Protein AF-A0A929I1J4-F1 (afdb_monomer)

Sequence (186 aa):
TALLYACNDEVAAVVLKCLAQSVLTFTRRALPRVSADFSARQLWRRGLELSYRAELRAERPEKRARLFDAAPQYYEDVTRIAMDAVSYPVKIINGSDTTHYHAHISSGVRFVSRLTWSLRSLQGKLLSVLRLLKATTTFEGGLDYILWKINRHSGVAVDVEPRLRRHPLLAAGVLTWRLYRRGGFR

Mean predicted aligned error: 9.39 Å

Solvent-accessible surface area (backbone atoms only — not comparable to full-atom values): 10712 Å² total; per-residue (Å²): 139,81,87,91,77,62,97,43,70,68,58,41,52,52,52,52,50,51,52,53,50,49,51,46,52,48,48,65,65,26,54,56,75,48,62,49,67,39,38,52,68,54,48,53,51,52,35,48,51,54,56,53,61,18,42,83,65,94,72,64,77,68,63,59,59,50,61,51,71,74,43,54,67,62,50,43,55,52,43,58,61,40,52,79,72,40,97,54,61,61,48,81,43,83,50,100,88,53,61,36,35,42,44,69,71,58,69,66,59,31,48,53,44,52,52,54,52,50,50,44,23,51,50,35,37,50,52,47,52,51,49,52,53,51,42,43,74,73,36,90,62,36,59,57,52,51,48,52,54,44,24,74,74,51,71,54,83,74,89,76,56,76,76,41,69,79,37,60,70,61,36,52,54,53,47,52,51,53,33,55,76,70,57,53,73,120

Nearest PDB structures (foldseek):
  1sfx-assembly1_A  TM=3.148E-01  e=2.797E+00  Archaeoglobus fulgidus DSM 4304
  7jvs-assembly1_D  TM=2.905E-01  e=3.342E+00  Staphylococcus aureus
  8qa2-assembly1_D  TM=2.865E-01  e=6.046E+00  Homo sapiens
  7zxp-assembly1_A  TM=2.38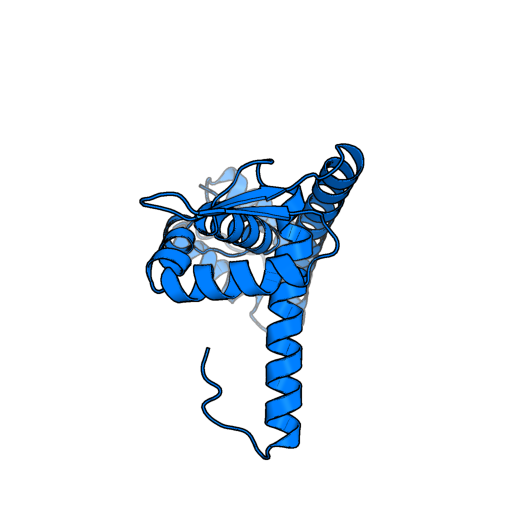3E-01  e=5.061E+00  Homo sapiens

Secondary structure (DSSP, 8-state):
------SSHHHHHHHHHHHHHHHHHHHHHHGGGS-SEEEHHHHHHHHHHHHHHHS-----THHHHHHHHT-HHHHHHHHHHHHHHSSS-EEEEE-SSSEEEEE---HHHHHHHHHHHHHHHHHHHHHHHHHHHHHHHHSTTHHHHHHHHHHHHH-------TTGGG-HHHHHHHHHHHHHHTT---

Foldseek 3Di:
DDDPDDPDPVRVVVVVVVVLVVLLVLQQLQVLVDDQKDALLRSQLRSQVLVVLLAPDPDDSVVSSVVCVVPVPVSRVSNVVSQVVHPWDKDWDDDPPGIMIGTDDDPVVSVVSVVVSVVSSVVNHVVNVVVLLVQLVVDDCSVVVVQVVLCVQQVDRDDDDPVVSVPSPVVVVVVVVVCVVVVSPD

pLDDT: mean 82.13, std 11.51, range [47.34, 95.31]

Radius of gyration: 21.93 Å; Cα contacts (8 Å, |Δi|>4): 155; chains: 1; bounding box: 50×40×54 Å

Structure (mmCIF, N/CA/C/O backbone):
data_AF-A0A929I1J4-F1
#
_entry.id   AF-A0A929I1J4-F1
#
loop_
_atom_site.group_PDB
_atom_site.id
_atom_site.type_symbol
_atom_site.label_atom_id
_atom_site.label_alt_id
_atom_site.label_comp_id
_atom_site.label_asym_id
_atom_site.label_entity_id
_atom_site.label_seq_id
_atom_site.pdbx_PDB_ins_code
_atom_site.Cartn_x
_atom_site.Cartn_y
_atom_site.Cartn_z
_atom_site.occupancy
_atom_site.B_iso_or_equiv
_atom_site.auth_seq_id
_atom_site.auth_comp_id
_atom_site.auth_asym_id
_atom_site.auth_atom_id
_atom_site.pdbx_PDB_model_num
ATOM 1 N N . THR A 1 1 ? 0.970 -15.383 -3.813 1.00 59.62 1 THR A N 1
ATOM 2 C CA . THR A 1 1 ? -0.414 -15.591 -3.332 1.00 59.62 1 THR A CA 1
ATOM 3 C C . THR A 1 1 ? -1.001 -16.775 -4.061 1.00 59.62 1 THR A C 1
ATOM 5 O O . THR A 1 1 ? -0.934 -16.768 -5.280 1.00 59.62 1 THR A O 1
ATOM 8 N N . ALA A 1 2 ? -1.525 -17.778 -3.357 1.00 72.38 2 ALA A N 1
ATOM 9 C CA . ALA A 1 2 ? -2.225 -18.905 -3.976 1.00 72.38 2 ALA A CA 1
ATOM 10 C C . ALA A 1 2 ? -3.708 -18.837 -3.592 1.00 72.38 2 ALA A C 1
ATOM 12 O O . ALA A 1 2 ? -4.028 -18.621 -2.421 1.00 72.38 2 ALA A O 1
ATOM 13 N N . LEU A 1 3 ? -4.602 -18.961 -4.574 1.00 84.38 3 LEU A N 1
ATOM 14 C CA . LEU A 1 3 ? -6.036 -19.072 -4.327 1.00 84.38 3 LEU A CA 1
ATOM 15 C C . LEU A 1 3 ? -6.315 -20.513 -3.890 1.00 84.38 3 LEU A C 1
ATOM 17 O O . LEU A 1 3 ? -6.198 -21.427 -4.697 1.00 84.38 3 LEU A O 1
ATOM 21 N N . LEU A 1 4 ? -6.614 -20.714 -2.605 1.00 87.75 4 LEU A N 1
ATOM 22 C CA . LEU A 1 4 ? -6.806 -22.056 -2.040 1.00 87.75 4 LEU A CA 1
ATOM 23 C C . LEU A 1 4 ? -8.145 -22.682 -2.444 1.00 87.75 4 LEU A C 1
ATOM 25 O O . LEU A 1 4 ? -8.246 -23.898 -2.546 1.00 87.75 4 LEU A O 1
ATOM 29 N N . TYR A 1 5 ? -9.171 -21.855 -2.650 1.00 91.56 5 TYR A N 1
ATOM 30 C CA . TYR A 1 5 ? -10.509 -22.300 -3.017 1.00 91.56 5 TYR A CA 1
ATOM 31 C C . TYR A 1 5 ? -11.233 -21.221 -3.824 1.00 91.56 5 TYR A C 1
ATOM 33 O O . TYR A 1 5 ? -11.145 -20.032 -3.506 1.00 91.56 5 TYR A O 1
ATOM 41 N N . ALA A 1 6 ? -11.980 -21.653 -4.836 1.00 91.56 6 ALA A N 1
ATOM 42 C CA . ALA A 1 6 ? -12.942 -20.847 -5.570 1.00 91.56 6 ALA A CA 1
ATOM 43 C C . ALA A 1 6 ? -14.181 -21.698 -5.851 1.00 91.56 6 ALA A C 1
ATOM 45 O O . ALA A 1 6 ? -14.071 -22.903 -6.058 1.00 91.56 6 ALA A O 1
ATOM 46 N N . CYS A 1 7 ? -15.355 -21.069 -5.863 1.00 91.62 7 CYS A N 1
ATOM 47 C CA . CYS A 1 7 ? -16.605 -21.766 -6.166 1.00 91.62 7 CYS A CA 1
ATOM 48 C C . CYS A 1 7 ? -16.626 -22.297 -7.613 1.00 91.62 7 CYS A C 1
ATOM 50 O O . CYS A 1 7 ? -17.180 -23.365 -7.856 1.00 91.62 7 CYS A O 1
ATOM 52 N N . ASN A 1 8 ? -16.009 -21.567 -8.549 1.00 95.25 8 ASN A N 1
ATOM 53 C CA . ASN A 1 8 ? -15.803 -21.958 -9.943 1.00 95.25 8 ASN A CA 1
ATOM 54 C C . ASN A 1 8 ? -14.633 -21.167 -10.572 1.00 95.25 8 ASN A C 1
ATOM 56 O O . ASN A 1 8 ? -14.100 -20.228 -9.964 1.00 95.25 8 ASN A O 1
ATOM 60 N N . ASP A 1 9 ? -14.262 -21.534 -11.800 1.00 93.75 9 ASP A N 1
ATOM 61 C CA . ASP A 1 9 ? -13.144 -20.926 -12.534 1.00 93.75 9 ASP A CA 1
ATOM 62 C C . ASP A 1 9 ? -13.396 -19.461 -12.914 1.00 93.75 9 ASP A C 1
ATOM 64 O O . ASP A 1 9 ? -12.468 -18.650 -12.922 1.00 93.75 9 ASP A O 1
ATOM 68 N N . GLU A 1 10 ? -14.651 -19.081 -13.164 1.00 95.31 10 GLU A N 1
ATOM 69 C CA . GLU A 1 10 ? -15.016 -17.692 -13.462 1.00 95.31 10 GLU A CA 1
ATOM 70 C C . GLU A 1 10 ? -14.718 -16.772 -12.271 1.00 95.31 10 GLU A C 1
ATOM 72 O O . GLU A 1 10 ? -14.063 -15.735 -12.413 1.00 95.31 10 GLU A O 1
ATOM 77 N N . VAL A 1 11 ? -15.132 -17.176 -11.066 1.00 94.06 11 VAL A N 1
ATOM 78 C CA . VAL A 1 11 ? -14.839 -16.454 -9.822 1.00 94.06 11 VAL A CA 1
ATOM 79 C C . VAL A 1 11 ? -13.335 -16.431 -9.565 1.00 94.06 11 VAL A C 1
ATOM 81 O O . VAL A 1 11 ? -12.802 -15.385 -9.184 1.00 94.06 11 VAL A O 1
ATOM 84 N N . ALA A 1 12 ? -12.630 -17.541 -9.809 1.00 94.06 12 ALA A N 1
ATOM 85 C CA . ALA A 1 12 ? -11.176 -17.587 -9.678 1.00 94.06 12 ALA A CA 1
ATOM 86 C C . ALA A 1 12 ? -10.494 -16.550 -10.586 1.00 94.06 12 ALA A C 1
ATOM 88 O O . ALA A 1 12 ? -9.663 -15.765 -10.115 1.00 94.06 12 ALA A O 1
ATOM 89 N N . ALA A 1 13 ? -10.894 -16.476 -11.857 1.00 94.25 13 ALA A N 1
ATOM 90 C CA . ALA A 1 13 ? -10.366 -15.512 -12.817 1.00 94.25 13 ALA A CA 1
ATOM 91 C C . ALA A 1 13 ? -10.647 -14.060 -12.398 1.00 94.25 13 ALA A C 1
ATOM 93 O O . ALA A 1 13 ? -9.754 -13.209 -12.466 1.00 94.25 13 ALA A O 1
ATOM 94 N N . VAL A 1 14 ? -11.856 -13.769 -11.901 1.00 94.94 14 VAL A N 1
ATOM 95 C CA . VAL A 1 14 ? -12.214 -12.435 -11.388 1.00 94.94 14 VAL A CA 1
ATOM 96 C C . VAL A 1 14 ? -11.344 -12.053 -10.191 1.00 94.94 14 VAL A C 1
ATOM 98 O O . VAL A 1 14 ? -10.801 -10.946 -10.155 1.00 94.94 14 VAL A O 1
ATOM 101 N N . VAL A 1 15 ? -11.156 -12.959 -9.228 1.00 94.31 15 VAL A N 1
ATOM 102 C CA . VAL A 1 15 ? -10.311 -12.705 -8.051 1.00 94.31 15 VAL A CA 1
ATOM 103 C C . VAL A 1 15 ? -8.862 -12.462 -8.466 1.00 94.31 15 VAL A C 1
ATOM 105 O O . VAL A 1 15 ? -8.264 -11.479 -8.025 1.00 94.31 15 VAL A O 1
ATOM 108 N N . LEU A 1 16 ? -8.304 -13.290 -9.353 1.00 92.38 16 LEU A N 1
ATOM 109 C CA . LEU A 1 16 ? -6.940 -13.115 -9.863 1.00 92.38 16 LEU A CA 1
ATOM 110 C C . LEU A 1 16 ? -6.771 -11.776 -10.592 1.00 92.38 16 LEU A C 1
ATOM 112 O O . LEU A 1 16 ? -5.788 -11.069 -10.356 1.00 92.38 16 LEU A O 1
ATOM 116 N N . LYS A 1 17 ? -7.757 -11.368 -11.399 1.00 93.25 17 LYS A N 1
ATOM 117 C CA . LYS A 1 17 ? -7.769 -10.056 -12.061 1.00 93.25 17 LYS A CA 1
ATOM 118 C C . LYS A 1 17 ? -7.794 -8.908 -11.051 1.00 93.25 17 LYS A C 1
ATOM 120 O O . LYS A 1 17 ? -7.039 -7.948 -11.197 1.00 93.25 17 LYS A O 1
ATOM 125 N N . CYS A 1 18 ? -8.613 -9.008 -10.005 1.00 94.25 18 CYS A N 1
ATOM 126 C CA . CYS A 1 18 ? -8.659 -8.020 -8.925 1.00 94.25 18 CYS A CA 1
ATOM 127 C C . CYS A 1 18 ? -7.328 -7.939 -8.163 1.00 94.25 18 CYS A C 1
ATOM 129 O O . CYS A 1 18 ? -6.854 -6.839 -7.869 1.00 94.25 18 CYS A O 1
ATOM 131 N N . LEU A 1 19 ? -6.688 -9.079 -7.886 1.00 91.88 19 LEU A N 1
ATOM 132 C CA . LEU A 1 19 ? -5.371 -9.127 -7.250 1.00 91.88 19 LEU A CA 1
ATOM 133 C C . LEU A 1 19 ? -4.305 -8.467 -8.132 1.00 91.88 19 LEU A C 1
ATOM 135 O O . LEU A 1 19 ? -3.580 -7.596 -7.646 1.00 91.88 19 LEU A O 1
ATOM 139 N N . ALA A 1 20 ? -4.260 -8.787 -9.426 1.00 91.50 20 ALA A N 1
ATOM 140 C CA . ALA A 1 20 ? -3.357 -8.138 -10.376 1.00 91.50 20 ALA A CA 1
ATOM 141 C C . ALA A 1 20 ? -3.596 -6.618 -10.436 1.00 91.50 20 ALA A C 1
ATOM 143 O O . ALA A 1 20 ? -2.665 -5.824 -10.293 1.00 91.50 20 ALA A O 1
ATOM 144 N N . GLN A 1 21 ? -4.858 -6.191 -10.535 1.00 93.69 21 GLN A N 1
ATOM 145 C CA . GLN A 1 21 ? -5.223 -4.774 -10.544 1.00 93.69 21 GLN A CA 1
ATOM 146 C C . GLN A 1 21 ? -4.815 -4.055 -9.250 1.00 93.69 21 GLN A C 1
ATOM 148 O O . GLN A 1 21 ? -4.419 -2.884 -9.286 1.00 93.69 21 GLN A O 1
ATOM 153 N N . SER A 1 22 ? -4.891 -4.736 -8.104 1.00 93.19 22 SER A N 1
ATOM 154 C CA . SER A 1 22 ? -4.462 -4.185 -6.817 1.00 93.19 22 SER A CA 1
ATOM 155 C C . SER A 1 22 ? -2.957 -3.906 -6.799 1.00 93.19 22 SER A C 1
ATOM 157 O O . SER A 1 22 ? -2.546 -2.817 -6.390 1.00 93.19 22 SER A O 1
ATOM 159 N N . VAL A 1 23 ? -2.149 -4.824 -7.342 1.00 92.62 23 VAL A N 1
ATOM 160 C CA . VAL A 1 23 ? -0.698 -4.666 -7.492 1.00 92.62 23 VAL A CA 1
ATOM 161 C C . VAL A 1 23 ? -0.385 -3.492 -8.415 1.00 92.62 23 VAL A C 1
ATOM 163 O O . VAL A 1 23 ? 0.376 -2.605 -8.036 1.00 92.62 23 VAL A O 1
ATOM 166 N N . LEU A 1 24 ? -1.011 -3.420 -9.592 1.00 93.44 24 LEU A N 1
ATOM 167 C CA . LEU A 1 24 ? -0.780 -2.319 -10.535 1.00 93.44 24 LEU A CA 1
ATOM 168 C C . LEU A 1 24 ? -1.172 -0.965 -9.938 1.00 93.44 24 LEU A C 1
ATOM 170 O O . LEU A 1 24 ? -0.452 0.028 -10.077 1.00 93.44 24 LEU A O 1
ATOM 174 N N . THR A 1 25 ? -2.295 -0.921 -9.218 1.00 93.19 25 THR A N 1
ATOM 175 C CA . THR A 1 25 ? -2.750 0.285 -8.518 1.00 93.19 25 THR A CA 1
ATOM 176 C C . THR A 1 25 ? -1.760 0.697 -7.434 1.00 93.19 25 THR A C 1
ATOM 178 O O . THR A 1 25 ? -1.438 1.884 -7.319 1.00 93.19 25 THR A O 1
ATOM 181 N N . PHE A 1 26 ? -1.256 -0.261 -6.656 1.00 93.44 26 PHE A N 1
ATOM 182 C CA . PHE A 1 26 ? -0.233 -0.029 -5.645 1.00 93.44 26 PHE A CA 1
ATOM 183 C C . PHE A 1 26 ? 1.041 0.537 -6.277 1.00 93.44 26 PHE A C 1
ATOM 185 O O . PHE A 1 26 ? 1.451 1.645 -5.919 1.00 93.44 26 PHE A O 1
ATOM 192 N N . THR A 1 27 ? 1.603 -0.150 -7.275 1.00 93.50 27 THR A N 1
ATOM 193 C CA . THR A 1 27 ? 2.828 0.256 -7.975 1.00 93.50 27 THR A CA 1
ATOM 194 C C . THR A 1 27 ? 2.676 1.648 -8.574 1.00 93.50 27 THR A C 1
ATOM 196 O O . THR A 1 27 ? 3.466 2.538 -8.262 1.00 93.50 27 THR A O 1
ATOM 199 N N . ARG A 1 28 ? 1.594 1.917 -9.318 1.00 92.69 28 ARG A N 1
ATOM 200 C CA . ARG A 1 28 ? 1.327 3.235 -9.927 1.00 92.69 28 ARG A CA 1
ATOM 201 C C . ARG A 1 28 ? 1.287 4.375 -8.906 1.00 92.69 28 ARG A C 1
ATOM 203 O O . ARG A 1 28 ? 1.665 5.505 -9.221 1.00 92.69 28 ARG A O 1
ATOM 210 N N . ARG A 1 29 ? 0.783 4.119 -7.696 1.00 93.19 29 ARG A N 1
ATOM 211 C CA . ARG A 1 29 ? 0.648 5.136 -6.637 1.00 93.19 29 ARG A CA 1
ATOM 212 C C . ARG A 1 29 ? 1.909 5.267 -5.784 1.00 93.19 29 ARG A C 1
ATOM 214 O O . ARG A 1 29 ? 2.149 6.355 -5.255 1.00 93.19 29 ARG A O 1
ATOM 221 N N . ALA A 1 30 ? 2.690 4.199 -5.648 1.00 93.94 30 ALA A N 1
ATOM 222 C CA . ALA A 1 30 ? 3.931 4.165 -4.881 1.00 93.94 30 ALA A CA 1
ATOM 223 C C . ALA A 1 30 ? 5.138 4.678 -5.683 1.00 93.94 30 ALA A C 1
ATOM 225 O O . ALA A 1 30 ? 5.986 5.364 -5.115 1.00 93.94 30 ALA A O 1
ATOM 226 N N . LEU A 1 31 ? 5.188 4.429 -6.995 1.00 93.81 31 LEU A N 1
ATOM 227 C CA . LEU A 1 31 ? 6.336 4.752 -7.851 1.00 93.81 31 LEU A CA 1
ATOM 228 C C . LEU A 1 31 ? 6.759 6.236 -7.802 1.00 93.81 31 LEU A C 1
ATOM 230 O O . LEU A 1 31 ? 7.939 6.517 -7.606 1.00 93.81 31 LEU A O 1
ATOM 234 N N . PRO A 1 32 ? 5.848 7.233 -7.830 1.00 94.81 32 PRO A N 1
ATOM 235 C CA . PRO A 1 32 ? 6.253 8.639 -7.709 1.00 94.81 32 PRO A CA 1
ATOM 236 C C . PRO A 1 32 ? 6.796 9.026 -6.317 1.00 94.81 32 PRO A C 1
ATOM 238 O O . PRO A 1 32 ? 7.227 10.166 -6.109 1.00 94.81 32 PRO A O 1
ATOM 241 N N . ARG A 1 33 ? 6.724 8.120 -5.332 1.00 94.69 33 ARG A N 1
ATOM 242 C CA . ARG A 1 33 ? 7.148 8.335 -3.939 1.00 94.69 33 ARG A CA 1
ATOM 243 C C . ARG A 1 33 ? 8.499 7.708 -3.596 1.00 94.69 33 ARG A C 1
ATOM 245 O O . ARG A 1 33 ? 8.963 7.956 -2.480 1.00 94.69 33 ARG A O 1
ATOM 252 N N . VAL A 1 34 ? 9.107 6.956 -4.513 1.00 94.50 34 VAL A N 1
ATOM 253 C CA . VAL A 1 34 ? 10.509 6.509 -4.431 1.00 94.50 34 VAL A CA 1
ATOM 254 C C . VAL A 1 34 ? 11.433 7.424 -5.236 1.00 94.50 34 VAL A C 1
ATOM 256 O O . VAL A 1 34 ? 10.955 8.293 -5.966 1.00 94.50 34 VAL A O 1
ATOM 259 N N . SER A 1 35 ? 12.747 7.279 -5.069 1.00 92.00 35 SER A N 1
ATOM 260 C CA . SER A 1 35 ? 13.771 7.938 -5.894 1.00 92.00 35 SER A CA 1
ATOM 261 C C . SER A 1 35 ? 13.637 7.570 -7.379 1.00 92.00 35 SER A C 1
ATOM 263 O O . SER A 1 35 ? 12.860 6.687 -7.736 1.00 92.00 35 SER A O 1
ATOM 265 N N . ALA A 1 36 ? 14.326 8.303 -8.263 1.00 92.31 36 ALA A N 1
ATOM 266 C CA . ALA A 1 36 ? 14.369 7.961 -9.688 1.00 92.31 36 ALA A CA 1
ATOM 267 C C . ALA A 1 36 ? 15.004 6.579 -9.886 1.00 92.31 36 ALA A C 1
ATOM 269 O O . ALA A 1 36 ? 14.408 5.740 -10.549 1.00 92.31 36 ALA A O 1
ATOM 270 N N . ASP A 1 37 ? 16.125 6.337 -9.210 1.00 92.94 37 ASP A N 1
ATOM 271 C CA . ASP A 1 37 ? 16.771 5.033 -9.095 1.00 92.94 37 ASP A CA 1
ATOM 272 C C . ASP A 1 37 ? 16.288 4.314 -7.839 1.00 92.94 37 ASP A C 1
ATOM 274 O O . ASP A 1 37 ? 16.381 4.854 -6.731 1.00 92.94 37 ASP A O 1
ATOM 278 N N . PHE A 1 38 ? 15.749 3.109 -7.993 1.00 93.38 38 PHE A N 1
ATOM 279 C CA . PHE A 1 38 ? 15.249 2.322 -6.871 1.00 93.38 38 PHE A CA 1
ATOM 280 C C . PHE A 1 38 ? 15.368 0.813 -7.118 1.00 93.38 38 PHE A C 1
ATOM 282 O O . PHE A 1 38 ? 15.462 0.359 -8.254 1.00 93.38 38 PHE A O 1
ATOM 289 N N . SER A 1 39 ? 15.338 0.022 -6.046 1.00 93.06 39 SER A N 1
ATOM 290 C CA . SER A 1 39 ? 15.145 -1.436 -6.106 1.00 93.06 39 SER A CA 1
ATOM 291 C C . SER A 1 39 ? 13.701 -1.821 -5.776 1.00 93.06 39 SER A C 1
ATOM 293 O O . SER A 1 39 ? 12.981 -1.049 -5.127 1.00 93.06 39 SER A O 1
ATOM 295 N N . ALA A 1 40 ? 13.269 -3.036 -6.137 1.00 92.44 40 ALA A N 1
ATOM 296 C CA . ALA A 1 40 ? 11.940 -3.533 -5.763 1.00 92.44 40 ALA A CA 1
ATOM 297 C C . ALA A 1 40 ? 11.705 -3.425 -4.247 1.00 92.44 40 ALA A C 1
ATOM 299 O O . ALA A 1 40 ? 10.673 -2.923 -3.797 1.00 92.44 40 ALA A O 1
ATOM 300 N N . ARG A 1 41 ? 12.713 -3.779 -3.441 1.00 91.62 41 ARG A N 1
ATOM 301 C CA . ARG A 1 41 ? 12.687 -3.635 -1.976 1.00 91.62 41 ARG A CA 1
ATOM 302 C C . ARG A 1 41 ? 12.320 -2.217 -1.535 1.00 91.62 41 ARG A C 1
ATOM 304 O O . ARG A 1 41 ? 11.490 -2.045 -0.642 1.00 91.62 41 ARG A O 1
ATOM 311 N N . GLN A 1 42 ? 12.924 -1.194 -2.140 1.00 92.31 42 GLN A N 1
ATOM 312 C CA . GLN A 1 42 ? 12.650 0.205 -1.799 1.00 92.31 42 GLN A CA 1
ATOM 313 C C . GLN A 1 42 ? 11.233 0.625 -2.207 1.00 92.31 42 GLN A C 1
ATOM 315 O O . GLN A 1 42 ? 10.551 1.287 -1.419 1.00 92.31 42 GLN A O 1
ATOM 320 N N . LEU A 1 43 ? 10.764 0.195 -3.384 1.00 93.69 43 LEU A N 1
ATOM 321 C CA . LEU A 1 43 ? 9.391 0.417 -3.848 1.00 93.69 43 LEU A CA 1
ATOM 322 C C . LEU A 1 43 ? 8.361 -0.167 -2.880 1.00 93.69 43 LEU A C 1
ATOM 324 O O . LEU A 1 43 ? 7.497 0.564 -2.385 1.00 93.69 43 LEU A O 1
ATOM 328 N N . TRP A 1 44 ? 8.474 -1.459 -2.570 1.00 92.50 44 TRP A N 1
ATOM 329 C CA . TRP A 1 44 ? 7.531 -2.153 -1.694 1.00 92.50 44 TRP A CA 1
ATOM 330 C C . TRP A 1 44 ? 7.579 -1.617 -0.272 1.00 92.50 44 TRP A C 1
ATOM 332 O O . TRP A 1 44 ? 6.531 -1.293 0.287 1.00 92.50 44 TRP A O 1
ATOM 342 N N . ARG A 1 45 ? 8.775 -1.413 0.295 1.00 91.06 45 ARG A N 1
ATOM 343 C CA . ARG A 1 45 ? 8.923 -0.811 1.627 1.00 91.06 45 ARG A CA 1
ATOM 344 C C . ARG A 1 45 ? 8.238 0.551 1.691 1.00 91.06 45 ARG A C 1
ATOM 346 O O . ARG A 1 45 ? 7.481 0.804 2.628 1.00 91.06 45 ARG A O 1
ATOM 353 N N . ARG A 1 46 ? 8.465 1.416 0.698 1.00 92.12 46 ARG A N 1
ATOM 354 C CA . ARG A 1 46 ? 7.889 2.765 0.683 1.00 92.12 46 ARG A CA 1
ATOM 355 C C . ARG A 1 46 ? 6.378 2.750 0.477 1.00 92.12 46 ARG A C 1
ATOM 357 O O . ARG A 1 46 ? 5.663 3.468 1.174 1.00 92.12 46 ARG A O 1
ATOM 364 N N . GLY A 1 47 ? 5.875 1.944 -0.454 1.00 92.50 47 GLY A N 1
ATOM 365 C CA . GLY A 1 47 ? 4.439 1.828 -0.705 1.00 92.50 47 GLY A CA 1
ATOM 366 C C . GLY A 1 47 ? 3.679 1.232 0.485 1.00 92.50 47 GLY A C 1
ATOM 367 O O . GLY A 1 47 ? 2.613 1.738 0.852 1.00 92.50 47 GLY A O 1
ATOM 368 N N . LEU A 1 48 ? 4.243 0.214 1.144 1.00 90.12 48 LEU A N 1
ATOM 369 C CA . LEU A 1 48 ? 3.676 -0.371 2.362 1.00 90.12 48 LEU A CA 1
ATOM 370 C C . LEU A 1 48 ? 3.695 0.637 3.510 1.00 90.12 48 LEU A C 1
ATOM 372 O O . LEU A 1 48 ? 2.691 0.794 4.196 1.00 90.12 48 LEU A O 1
ATOM 376 N N . GLU A 1 49 ? 4.786 1.382 3.692 1.00 88.62 49 GLU A N 1
ATOM 377 C CA . GLU A 1 49 ? 4.855 2.445 4.699 1.00 88.62 49 GLU A CA 1
ATOM 378 C C . GLU A 1 49 ? 3.741 3.486 4.509 1.00 88.62 49 GLU A C 1
ATOM 380 O O . GLU A 1 49 ? 3.067 3.848 5.476 1.00 88.62 49 GLU A O 1
ATOM 385 N N . LEU A 1 50 ? 3.518 3.936 3.270 1.00 90.38 50 LEU A N 1
ATOM 386 C CA . LEU A 1 50 ? 2.464 4.895 2.930 1.00 90.38 50 LEU A CA 1
ATOM 387 C C . LEU A 1 50 ? 1.063 4.336 3.193 1.00 90.38 50 LEU A C 1
ATOM 389 O O . LEU A 1 50 ? 0.224 5.041 3.752 1.00 90.38 50 LEU A O 1
ATOM 393 N N . SER A 1 51 ? 0.832 3.072 2.834 1.00 89.00 51 SER A N 1
ATOM 394 C CA . SER A 1 51 ? -0.449 2.388 3.053 1.00 89.00 51 SER A CA 1
ATOM 395 C C . SER A 1 51 ? -0.738 2.233 4.548 1.00 89.00 51 SER A C 1
ATOM 397 O O . SER A 1 51 ? -1.796 2.628 5.023 1.00 89.00 51 SER A O 1
ATOM 399 N N . TYR A 1 52 ? 0.252 1.789 5.323 1.00 85.56 52 TYR A N 1
ATOM 400 C CA . TYR A 1 52 ? 0.142 1.674 6.777 1.00 85.56 52 TYR A CA 1
ATOM 401 C C . TYR A 1 52 ? -0.057 3.021 7.470 1.00 85.56 52 TYR A C 1
ATOM 403 O O . TYR A 1 52 ? -0.825 3.112 8.418 1.00 85.56 52 TYR A O 1
ATOM 411 N N . ARG A 1 53 ? 0.611 4.083 7.006 1.00 85.06 53 ARG A N 1
ATOM 412 C CA . ARG A 1 53 ? 0.431 5.439 7.552 1.00 85.06 53 ARG A CA 1
ATOM 413 C C . ARG A 1 53 ? -0.956 6.012 7.240 1.00 85.06 53 ARG A C 1
ATOM 415 O O . ARG A 1 53 ? -1.380 6.974 7.892 1.00 85.06 53 ARG A O 1
ATOM 422 N N . ALA A 1 54 ? -1.643 5.474 6.233 1.00 85.06 54 ALA A N 1
ATOM 423 C CA . ALA A 1 54 ? -2.994 5.896 5.911 1.00 85.06 54 ALA A CA 1
ATOM 424 C C . ALA A 1 54 ? -4.047 5.336 6.875 1.00 85.06 54 ALA A C 1
ATOM 426 O O . ALA A 1 54 ? -5.121 5.916 7.002 1.00 85.06 54 ALA A O 1
ATOM 427 N N . GLU A 1 55 ? -3.722 4.272 7.604 1.00 81.62 55 GLU A N 1
ATOM 428 C CA . GLU A 1 55 ? -4.624 3.615 8.543 1.00 81.62 55 GLU A CA 1
ATOM 429 C C . GLU A 1 55 ? -4.189 3.849 9.996 1.00 81.62 55 GLU A C 1
ATOM 431 O O . GLU A 1 55 ? -3.003 3.974 10.307 1.00 81.62 55 GLU A O 1
ATOM 436 N N . LEU A 1 56 ? -5.151 3.886 10.921 1.00 70.44 56 LEU A N 1
ATOM 437 C CA . LEU A 1 56 ? -4.857 3.904 12.354 1.00 70.44 56 LEU A CA 1
ATOM 438 C C . LEU A 1 56 ? -4.576 2.468 12.830 1.00 70.44 56 LEU A C 1
ATOM 440 O O . LEU A 1 56 ? -5.447 1.809 13.394 1.00 70.44 56 LEU A O 1
ATOM 444 N N . ARG A 1 57 ? -3.367 1.961 12.560 1.00 69.69 57 ARG A N 1
ATOM 445 C CA . ARG A 1 57 ? -2.912 0.642 13.035 1.00 69.69 57 ARG A CA 1
ATOM 446 C C . ARG A 1 57 ? -1.950 0.777 14.211 1.00 69.69 57 ARG A C 1
ATOM 448 O O . ARG A 1 57 ? -1.043 1.598 14.180 1.00 69.69 57 ARG A O 1
ATOM 455 N N . ALA A 1 58 ? -2.103 -0.097 15.204 1.00 59.84 58 ALA A N 1
ATOM 456 C CA . ALA A 1 58 ? -1.190 -0.214 16.346 1.00 59.84 58 ALA A CA 1
ATOM 457 C C . ALA A 1 58 ? 0.048 -1.099 16.056 1.00 59.84 58 ALA A C 1
ATOM 459 O O . ALA A 1 58 ? 0.806 -1.436 16.962 1.00 59.84 58 ALA A O 1
ATOM 460 N N . GLU A 1 59 ? 0.244 -1.536 14.807 1.00 66.81 59 GLU A N 1
ATOM 461 C CA . GLU A 1 59 ? 1.352 -2.419 14.431 1.00 66.81 59 GLU A CA 1
ATOM 462 C C . GLU A 1 59 ? 2.707 -1.694 14.452 1.00 66.81 59 GLU A C 1
ATOM 464 O O . GLU A 1 59 ? 2.848 -0.579 13.947 1.00 66.81 59 GLU A O 1
ATOM 469 N N . ARG A 1 60 ? 3.739 -2.361 14.993 1.00 65.12 60 ARG A N 1
ATOM 470 C CA . ARG A 1 60 ? 5.101 -1.815 15.056 1.00 65.12 60 ARG A CA 1
ATOM 471 C C . ARG A 1 60 ? 5.732 -1.699 13.658 1.00 65.12 60 ARG A C 1
ATOM 473 O O . ARG A 1 60 ? 5.610 -2.634 12.862 1.00 65.12 60 ARG A O 1
ATOM 480 N N . PRO A 1 61 ? 6.495 -0.622 13.382 1.00 65.00 61 PRO A N 1
ATOM 481 C CA . PRO A 1 61 ? 7.171 -0.395 12.104 1.00 65.00 61 PRO A CA 1
ATOM 482 C C . PRO A 1 61 ? 8.002 -1.570 11.581 1.00 65.00 61 PRO A C 1
ATOM 484 O O . PRO A 1 61 ? 8.024 -1.800 10.373 1.00 65.00 61 PRO A O 1
ATOM 487 N N . GLU A 1 62 ? 8.653 -2.305 12.483 1.00 64.69 62 GLU A N 1
ATOM 488 C CA . GLU A 1 62 ? 9.583 -3.406 12.202 1.00 64.69 62 GLU A CA 1
ATOM 489 C C . GLU A 1 62 ? 8.919 -4.610 11.526 1.00 64.69 62 GLU A C 1
ATOM 491 O O . GLU A 1 62 ? 9.540 -5.268 10.692 1.00 64.69 62 GLU A O 1
ATOM 496 N N . LYS A 1 63 ? 7.633 -4.874 11.809 1.00 67.12 63 LYS A N 1
ATOM 497 C CA . LYS A 1 63 ? 6.894 -5.960 11.144 1.00 67.12 63 LYS A CA 1
ATOM 498 C C . LYS A 1 63 ? 6.732 -5.715 9.639 1.00 67.12 63 LYS A C 1
ATOM 500 O O . LYS A 1 63 ? 6.613 -6.672 8.884 1.00 67.12 63 LYS A O 1
ATOM 505 N N . ARG A 1 64 ? 6.783 -4.454 9.190 1.00 68.94 64 ARG A N 1
ATOM 506 C CA . ARG A 1 64 ? 6.585 -4.079 7.779 1.00 68.94 64 ARG A CA 1
ATOM 507 C C . ARG A 1 64 ? 7.778 -4.439 6.897 1.00 68.94 64 ARG A C 1
ATOM 509 O O . ARG A 1 64 ? 7.577 -4.828 5.754 1.00 68.94 64 ARG A O 1
ATOM 516 N N . ALA A 1 65 ? 9.002 -4.322 7.421 1.00 66.81 65 ALA A N 1
ATOM 517 C CA . ALA A 1 65 ? 10.213 -4.697 6.686 1.00 66.81 65 ALA A CA 1
ATOM 518 C C . ALA A 1 65 ? 10.256 -6.212 6.422 1.00 66.81 65 ALA A C 1
ATOM 520 O O . ALA A 1 65 ? 10.532 -6.633 5.302 1.00 66.81 65 ALA A O 1
ATOM 521 N N . ARG A 1 66 ? 9.834 -7.006 7.417 1.00 78.06 66 ARG A N 1
ATOM 522 C CA . ARG A 1 66 ? 9.794 -8.473 7.334 1.00 78.06 66 ARG A CA 1
ATOM 523 C C . ARG A 1 66 ? 8.862 -9.011 6.247 1.00 78.06 66 ARG A C 1
ATOM 525 O O . ARG A 1 66 ? 9.056 -10.137 5.813 1.00 78.06 66 ARG A O 1
ATOM 532 N N . LEU A 1 67 ? 7.869 -8.232 5.804 1.00 80.56 67 LEU A N 1
ATOM 533 C CA . LEU A 1 67 ? 6.936 -8.681 4.771 1.00 80.56 67 LEU A CA 1
ATOM 534 C C . LEU A 1 67 ? 7.652 -8.909 3.434 1.00 80.56 67 LEU A C 1
ATOM 536 O O . LEU A 1 67 ? 7.426 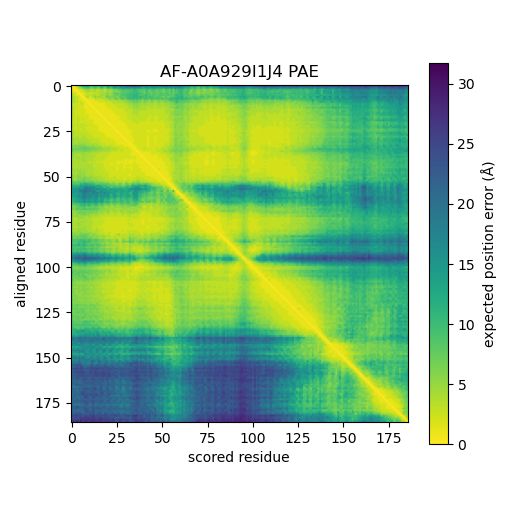-9.931 2.802 1.00 80.56 67 LEU A O 1
ATOM 540 N N . PHE A 1 68 ? 8.545 -7.992 3.043 1.00 81.31 68 PHE A N 1
ATOM 541 C CA . PHE A 1 68 ? 9.354 -8.163 1.835 1.00 81.31 68 PHE A CA 1
ATOM 542 C C . PHE A 1 68 ? 10.383 -9.284 2.017 1.00 81.31 68 PHE A C 1
ATOM 544 O O . PHE A 1 68 ? 10.533 -10.131 1.141 1.00 81.31 68 PHE A O 1
ATOM 551 N N . ASP A 1 69 ? 11.058 -9.308 3.170 1.00 85.00 69 ASP A N 1
ATOM 552 C CA . ASP A 1 69 ? 12.121 -10.281 3.459 1.00 85.00 69 ASP A CA 1
ATOM 553 C C . ASP A 1 69 ? 11.623 -11.732 3.499 1.00 85.00 69 ASP A C 1
ATOM 555 O O . ASP A 1 69 ? 12.398 -12.647 3.240 1.00 85.00 69 ASP A O 1
ATOM 559 N N . ALA A 1 70 ? 10.335 -11.954 3.772 1.00 87.62 70 ALA A N 1
ATOM 560 C CA . ALA A 1 70 ? 9.737 -13.285 3.754 1.00 87.62 70 ALA A CA 1
ATOM 561 C C . ALA A 1 70 ? 9.624 -13.891 2.342 1.00 87.62 70 ALA A C 1
ATOM 563 O O . ALA A 1 70 ? 9.530 -15.110 2.219 1.00 87.62 70 ALA A O 1
ATOM 564 N N . ALA A 1 71 ? 9.595 -13.070 1.285 1.00 88.81 71 ALA A N 1
ATOM 565 C CA . ALA A 1 71 ? 9.423 -13.540 -0.092 1.00 88.81 71 ALA A CA 1
ATOM 566 C C . ALA A 1 71 ? 10.038 -12.571 -1.128 1.00 88.81 71 ALA A C 1
ATOM 568 O O . ALA A 1 71 ? 9.316 -12.040 -1.978 1.00 88.81 71 ALA A O 1
ATOM 569 N N . PRO A 1 72 ? 11.360 -12.320 -1.093 1.00 89.25 72 PRO A N 1
ATOM 570 C CA . PRO A 1 72 ? 11.996 -11.300 -1.929 1.00 89.25 72 PRO A CA 1
ATOM 571 C C . PRO A 1 72 ? 11.842 -11.581 -3.428 1.00 89.25 72 PRO A C 1
ATOM 573 O O . PRO A 1 72 ? 11.528 -10.663 -4.181 1.00 89.25 72 PRO A O 1
ATOM 576 N N . GLN A 1 73 ? 11.976 -12.846 -3.844 1.00 89.88 73 GLN A N 1
ATOM 577 C CA . GLN A 1 73 ? 11.849 -13.246 -5.249 1.00 89.88 73 GLN A CA 1
ATOM 578 C C . GLN A 1 73 ? 10.453 -12.944 -5.804 1.00 89.88 73 GLN A C 1
ATOM 580 O O . GLN A 1 73 ? 10.323 -12.335 -6.858 1.00 89.88 73 GLN A O 1
ATOM 585 N N . TYR A 1 74 ? 9.405 -13.276 -5.043 1.00 90.00 74 TYR A N 1
ATOM 586 C CA . TYR A 1 74 ? 8.024 -12.986 -5.429 1.00 90.00 74 TYR A CA 1
ATOM 587 C C . TYR A 1 74 ? 7.808 -11.490 -5.681 1.00 90.00 74 TYR A C 1
ATOM 589 O O . TYR A 1 74 ? 7.191 -11.101 -6.671 1.00 90.00 74 TYR A O 1
ATOM 597 N N . TYR A 1 75 ? 8.313 -10.633 -4.792 1.00 91.00 75 TYR A N 1
ATOM 598 C CA . TYR A 1 75 ? 8.167 -9.192 -4.963 1.00 91.00 75 TYR A CA 1
ATOM 599 C C . TYR A 1 75 ? 8.994 -8.649 -6.127 1.00 91.00 75 TYR A C 1
ATOM 601 O O . TYR A 1 75 ? 8.553 -7.693 -6.765 1.00 91.00 75 TYR A O 1
ATOM 609 N N . GLU A 1 76 ? 10.154 -9.232 -6.418 1.00 91.81 76 GLU A N 1
ATOM 610 C CA . GLU A 1 76 ? 10.959 -8.879 -7.589 1.00 91.81 76 GLU A CA 1
ATOM 611 C C . GLU A 1 76 ? 10.220 -9.223 -8.889 1.00 91.81 76 GLU A C 1
ATOM 613 O O . GLU A 1 76 ? 10.012 -8.338 -9.720 1.00 91.81 76 GLU A O 1
ATOM 618 N N . ASP A 1 77 ? 9.721 -10.456 -9.017 1.00 90.94 77 ASP A N 1
ATOM 619 C CA . ASP A 1 77 ? 8.990 -10.928 -10.200 1.00 90.94 77 ASP A CA 1
ATOM 620 C C . ASP A 1 77 ? 7.743 -10.071 -10.459 1.00 90.94 77 ASP A C 1
ATOM 622 O O . ASP A 1 77 ? 7.508 -9.586 -11.568 1.00 90.94 77 ASP A O 1
ATOM 626 N N . VAL A 1 78 ? 6.970 -9.801 -9.402 1.00 91.38 78 VAL A N 1
ATOM 627 C CA . VAL A 1 78 ? 5.783 -8.944 -9.483 1.00 91.38 78 VAL A CA 1
ATOM 628 C C . VAL A 1 78 ? 6.153 -7.505 -9.848 1.00 91.38 78 VAL A C 1
ATOM 630 O O . VAL A 1 78 ? 5.420 -6.862 -10.600 1.00 91.38 78 VAL A O 1
ATOM 633 N N . THR A 1 79 ? 7.274 -6.981 -9.339 1.00 92.44 79 THR A N 1
ATOM 634 C CA . THR A 1 79 ? 7.745 -5.633 -9.695 1.00 92.44 79 THR A CA 1
ATOM 635 C C . THR A 1 79 ? 8.087 -5.568 -11.170 1.00 92.44 79 THR A C 1
ATOM 637 O O . THR A 1 79 ? 7.600 -4.668 -11.847 1.00 92.44 79 THR A O 1
ATOM 640 N N . ARG A 1 80 ? 8.857 -6.539 -11.667 1.00 90.75 80 ARG A N 1
ATOM 641 C CA . ARG A 1 80 ? 9.267 -6.626 -13.068 1.00 90.75 80 ARG A CA 1
ATOM 642 C C . ARG A 1 80 ? 8.061 -6.631 -14.003 1.00 90.75 80 ARG A C 1
ATOM 644 O O . ARG A 1 80 ? 7.966 -5.757 -14.855 1.00 90.75 80 ARG A O 1
ATOM 651 N N . ILE A 1 81 ? 7.096 -7.521 -13.761 1.00 90.25 81 ILE A N 1
ATOM 652 C CA . ILE A 1 81 ? 5.854 -7.604 -14.550 1.00 90.25 81 ILE A CA 1
ATOM 653 C C . ILE A 1 81 ? 5.057 -6.295 -14.463 1.00 90.25 81 ILE A C 1
ATOM 655 O O . ILE A 1 81 ? 4.505 -5.818 -15.452 1.00 90.25 81 ILE A O 1
ATOM 659 N N . ALA A 1 82 ? 4.983 -5.690 -13.274 1.00 90.62 82 ALA A N 1
ATOM 660 C CA . ALA A 1 82 ? 4.243 -4.449 -13.096 1.00 90.62 82 ALA A CA 1
ATOM 661 C C . ALA A 1 82 ? 4.885 -3.264 -13.830 1.00 90.62 82 ALA A C 1
ATOM 663 O O . ALA A 1 82 ? 4.136 -2.370 -14.224 1.00 90.62 82 ALA A O 1
ATOM 664 N N . MET A 1 83 ? 6.215 -3.239 -14.007 1.00 89.62 83 MET A N 1
ATOM 665 C CA . MET A 1 83 ? 6.921 -2.154 -14.706 1.00 89.62 83 MET A CA 1
ATOM 666 C C . MET A 1 83 ? 6.524 -2.048 -16.177 1.00 89.62 83 MET A C 1
ATOM 668 O O . MET A 1 83 ? 6.370 -0.931 -16.662 1.00 89.62 83 MET A O 1
ATOM 672 N N . ASP A 1 84 ? 6.250 -3.173 -16.836 1.00 85.56 84 ASP A N 1
ATOM 673 C CA . ASP A 1 84 ? 5.778 -3.186 -18.226 1.00 85.56 84 ASP A CA 1
ATOM 674 C C . ASP A 1 84 ? 4.340 -2.654 -18.361 1.00 85.56 84 ASP A C 1
ATOM 676 O O . ASP A 1 84 ? 3.939 -2.145 -19.406 1.00 85.56 84 ASP A O 1
ATOM 680 N N . ALA A 1 85 ? 3.550 -2.742 -17.287 1.00 85.75 85 ALA A N 1
ATOM 681 C CA . ALA A 1 85 ? 2.138 -2.366 -17.275 1.00 85.75 85 ALA A CA 1
ATOM 682 C C . ALA A 1 85 ? 1.861 -0.954 -16.722 1.00 85.75 85 ALA A C 1
ATOM 684 O O . ALA A 1 85 ? 0.752 -0.432 -16.884 1.00 85.75 85 ALA A O 1
ATOM 685 N N . VAL A 1 86 ? 2.814 -0.314 -16.031 1.00 84.62 86 VAL A N 1
ATOM 686 C CA . VAL A 1 86 ? 2.620 1.060 -15.540 1.00 84.62 86 VAL A CA 1
ATOM 687 C C . VAL A 1 86 ? 2.878 2.093 -16.629 1.00 84.62 86 VAL A C 1
ATOM 689 O O . VAL A 1 86 ? 3.833 2.023 -17.385 1.00 84.62 86 VAL A O 1
ATOM 692 N N . SER A 1 87 ? 2.064 3.149 -16.642 1.00 81.19 87 SER A N 1
ATOM 693 C CA . SER A 1 87 ? 2.141 4.242 -17.626 1.00 81.19 87 SER A CA 1
ATOM 694 C C . SER A 1 87 ? 3.375 5.154 -17.498 1.00 81.19 87 SER A C 1
ATOM 696 O O . SER A 1 87 ? 3.391 6.230 -18.092 1.00 81.19 87 SER A O 1
ATOM 698 N N . TYR A 1 88 ? 4.362 4.800 -16.674 1.00 85.50 88 TYR A N 1
ATOM 699 C CA . TYR A 1 88 ? 5.568 5.602 -16.480 1.00 85.50 88 TYR A CA 1
ATOM 700 C C . TYR A 1 88 ? 6.739 4.940 -17.205 1.00 85.50 88 TYR A C 1
ATOM 702 O O . TYR A 1 88 ? 6.903 3.732 -17.069 1.00 85.50 88 TYR A O 1
ATOM 710 N N . PRO A 1 89 ? 7.584 5.700 -17.919 1.00 85.38 89 PRO A N 1
ATOM 711 C CA . PRO A 1 89 ? 8.781 5.142 -18.530 1.00 85.38 89 PRO A CA 1
ATOM 712 C C . PRO A 1 89 ? 9.761 4.698 -17.436 1.00 85.38 89 PRO A C 1
ATOM 714 O O . PRO A 1 89 ? 10.304 5.527 -16.694 1.00 85.38 89 PRO A O 1
ATOM 717 N N . VAL A 1 90 ? 9.971 3.386 -17.334 1.00 88.88 90 VAL A N 1
ATOM 718 C CA . VAL A 1 90 ? 10.919 2.761 -16.407 1.00 88.88 90 VAL A CA 1
ATOM 719 C C . VAL A 1 90 ? 11.932 1.950 -17.204 1.00 88.88 90 VAL A C 1
ATOM 721 O O . VAL A 1 90 ? 11.559 1.131 -18.037 1.00 88.88 90 VAL A O 1
ATOM 724 N N . LYS A 1 91 ? 13.221 2.178 -16.950 1.00 88.38 91 LYS A N 1
ATOM 725 C CA . LYS A 1 91 ? 14.308 1.348 -17.478 1.00 88.38 91 LYS A CA 1
ATOM 726 C C . LYS A 1 91 ? 14.721 0.327 -16.427 1.00 88.38 91 LYS A C 1
ATOM 728 O O . LYS A 1 91 ? 14.944 0.697 -15.274 1.00 88.38 91 LYS A O 1
ATOM 733 N N . ILE A 1 92 ? 14.839 -0.931 -16.835 1.00 88.00 92 ILE A N 1
ATOM 734 C CA . ILE A 1 92 ? 15.336 -2.020 -15.991 1.00 88.00 92 ILE A CA 1
ATOM 735 C C . ILE A 1 92 ? 16.845 -2.137 -16.215 1.00 88.00 92 ILE A C 1
ATOM 737 O O . ILE A 1 92 ? 17.300 -2.274 -17.349 1.00 88.00 92 ILE A O 1
ATOM 741 N N . ILE A 1 93 ? 17.614 -2.052 -15.136 1.00 87.88 93 ILE A N 1
ATOM 742 C CA . IL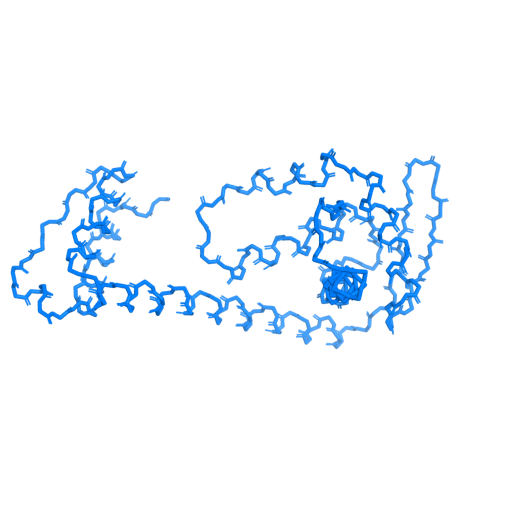E A 1 93 ? 19.072 -2.159 -15.121 1.00 87.88 93 ILE A CA 1
ATOM 743 C C . ILE A 1 93 ? 19.415 -3.413 -14.318 1.00 87.88 93 ILE A C 1
ATOM 745 O O . ILE A 1 93 ? 19.328 -3.430 -13.088 1.00 87.88 93 ILE A O 1
ATOM 749 N N . ASN A 1 94 ? 19.784 -4.481 -15.020 1.00 82.69 94 ASN A N 1
ATOM 750 C CA . ASN A 1 94 ? 20.194 -5.732 -14.389 1.00 82.69 94 ASN A CA 1
ATOM 751 C C . ASN A 1 94 ? 21.628 -5.574 -13.860 1.00 82.69 94 ASN A C 1
ATOM 753 O O . ASN A 1 94 ? 22.579 -5.575 -14.639 1.00 82.69 94 ASN A O 1
ATOM 757 N N . GLY A 1 95 ? 21.772 -5.382 -12.547 1.00 74.56 95 GLY A N 1
ATOM 758 C CA . GLY A 1 95 ? 23.062 -5.425 -11.858 1.00 74.56 95 GLY A CA 1
ATOM 759 C C . GLY A 1 95 ? 23.483 -6.859 -11.527 1.00 74.56 95 GLY A C 1
ATOM 760 O O . GLY A 1 95 ? 22.672 -7.780 -11.595 1.00 74.56 95 GLY A O 1
ATOM 761 N N . SER A 1 96 ? 24.745 -7.042 -11.135 1.00 65.75 96 SER A N 1
ATOM 762 C CA . SER A 1 96 ? 25.312 -8.351 -10.773 1.00 65.75 96 SER A CA 1
ATOM 763 C C . SER A 1 96 ? 24.687 -8.974 -9.517 1.00 65.75 96 SER A C 1
ATOM 765 O O . SER A 1 96 ? 24.613 -10.192 -9.435 1.00 65.75 96 SER A O 1
ATOM 767 N N . ASP A 1 97 ? 24.223 -8.147 -8.571 1.00 70.94 97 ASP A N 1
ATOM 768 C CA . ASP A 1 97 ? 23.669 -8.586 -7.275 1.00 70.94 97 ASP A CA 1
ATOM 769 C C . ASP A 1 97 ? 22.183 -8.232 -7.097 1.00 70.94 97 ASP A C 1
ATOM 771 O O . ASP A 1 97 ? 21.418 -8.973 -6.481 1.00 70.94 97 ASP A O 1
ATOM 775 N N . THR A 1 98 ? 21.743 -7.081 -7.621 1.00 75.94 98 THR A N 1
ATOM 776 C CA . THR A 1 98 ? 20.347 -6.633 -7.509 1.00 75.94 98 THR A CA 1
ATOM 777 C C . THR A 1 98 ? 19.875 -5.927 -8.775 1.00 75.94 98 THR A C 1
ATOM 779 O O . THR A 1 98 ? 20.624 -5.200 -9.429 1.00 75.94 98 THR A O 1
ATOM 782 N N . THR A 1 99 ? 18.607 -6.153 -9.133 1.00 86.44 99 THR A N 1
ATOM 783 C CA . THR A 1 99 ? 17.960 -5.439 -10.239 1.00 86.44 99 THR A CA 1
ATOM 784 C C . THR A 1 99 ? 17.602 -4.028 -9.776 1.00 86.44 99 THR A C 1
ATOM 786 O O . THR A 1 99 ? 16.936 -3.837 -8.753 1.00 86.44 99 THR A O 1
ATOM 789 N N . HIS A 1 100 ? 18.050 -3.037 -10.537 1.00 91.00 100 HIS A N 1
ATOM 790 C CA . HIS A 1 100 ? 17.738 -1.634 -10.315 1.00 91.00 100 HIS A CA 1
ATOM 791 C C . HIS A 1 100 ? 16.776 -1.128 -11.382 1.00 91.00 100 HIS A C 1
ATOM 793 O O . HIS A 1 100 ? 16.781 -1.567 -12.529 1.00 91.00 100 HIS A O 1
ATOM 799 N N . TYR A 1 101 ? 15.949 -0.170 -10.994 1.00 92.38 101 TYR A N 1
ATOM 800 C CA . TYR A 1 101 ? 14.938 0.431 -11.843 1.00 92.38 101 TYR A CA 1
ATOM 801 C C . TYR A 1 101 ? 15.150 1.938 -11.865 1.00 92.38 101 TYR A C 1
ATOM 803 O O . TYR A 1 101 ? 15.263 2.561 -10.809 1.00 92.38 101 TYR A O 1
ATOM 811 N N . HIS A 1 102 ? 15.167 2.520 -13.061 1.00 92.38 102 HIS A N 1
ATOM 812 C CA . HIS A 1 102 ? 15.232 3.962 -13.254 1.00 92.38 102 HIS A CA 1
ATOM 813 C C . HIS A 1 102 ? 13.906 4.470 -13.823 1.00 92.38 102 HIS A C 1
ATOM 815 O O . HIS A 1 102 ? 13.592 4.226 -14.989 1.00 92.38 102 HIS A O 1
ATOM 821 N N . ALA A 1 103 ? 13.117 5.174 -13.011 1.00 91.69 103 ALA A N 1
ATOM 822 C CA . ALA A 1 103 ? 11.834 5.742 -13.415 1.00 91.69 103 ALA A CA 1
ATOM 823 C C . ALA A 1 103 ? 11.945 7.236 -13.736 1.00 91.69 103 ALA A C 1
ATOM 825 O O . ALA A 1 103 ? 12.232 8.065 -12.862 1.00 91.69 103 ALA A O 1
ATOM 826 N N . HIS A 1 104 ? 11.591 7.597 -14.968 1.00 90.88 104 HIS A N 1
ATOM 827 C CA . HIS A 1 104 ? 11.527 8.989 -15.391 1.00 90.88 104 HIS A CA 1
ATOM 828 C C . HIS A 1 104 ? 10.127 9.567 -15.119 1.00 90.88 104 HIS A C 1
ATOM 830 O O . HIS A 1 104 ? 9.190 9.430 -15.907 1.00 90.88 104 HIS A O 1
ATOM 836 N N . ILE A 1 105 ? 9.978 10.209 -13.956 1.00 91.75 105 ILE A N 1
ATOM 837 C CA . ILE A 1 105 ? 8.715 10.796 -13.481 1.00 91.75 105 ILE A CA 1
ATOM 838 C C . ILE A 1 105 ? 8.916 12.283 -13.205 1.00 91.75 105 ILE A C 1
ATOM 840 O O . ILE A 1 105 ? 9.769 12.653 -12.392 1.00 91.75 105 ILE A O 1
ATOM 844 N N . SER A 1 106 ? 8.075 13.121 -13.817 1.00 92.69 106 SER A N 1
ATOM 845 C CA . SER A 1 106 ? 8.122 14.575 -13.656 1.00 92.69 106 SER A CA 1
ATOM 846 C C . SER A 1 106 ? 7.879 15.026 -12.209 1.00 92.69 106 SER A C 1
ATOM 848 O O . SER A 1 106 ? 7.158 14.393 -11.426 1.00 92.69 106 SER A O 1
ATOM 850 N N . SER A 1 107 ? 8.458 16.171 -11.847 1.00 90.94 107 SER A N 1
ATOM 851 C CA . SER A 1 107 ? 8.319 16.777 -10.516 1.00 90.94 107 SER A CA 1
ATOM 852 C C . SER A 1 107 ? 6.857 17.071 -10.145 1.00 90.94 107 SER A C 1
ATOM 854 O O . SER A 1 107 ? 6.463 16.855 -8.995 1.00 90.94 107 SER A O 1
ATOM 856 N N . GLY A 1 108 ? 6.031 17.473 -11.120 1.00 93.69 108 GLY A N 1
ATOM 857 C CA . GLY A 1 108 ? 4.597 17.719 -10.941 1.00 93.69 108 GLY A CA 1
ATOM 858 C C . GLY A 1 108 ? 3.829 16.471 -10.497 1.00 93.69 108 GLY A C 1
ATOM 859 O O . GLY A 1 108 ? 3.105 16.509 -9.500 1.00 93.69 108 GLY A O 1
ATOM 860 N N . VAL A 1 109 ? 4.058 15.323 -11.145 1.00 92.88 109 VAL A N 1
ATOM 861 C CA . VAL A 1 109 ? 3.431 14.045 -10.752 1.00 92.88 109 VAL A CA 1
ATOM 862 C C . VAL A 1 109 ? 3.868 13.632 -9.345 1.00 92.88 109 VAL A C 1
ATOM 864 O O . VAL A 1 109 ? 3.048 13.190 -8.533 1.00 92.88 109 VAL A O 1
ATOM 867 N N . ARG A 1 110 ? 5.149 13.824 -9.008 1.00 93.56 110 ARG A N 1
ATOM 868 C CA . ARG A 1 110 ? 5.675 13.547 -7.659 1.00 93.56 110 ARG A CA 1
ATOM 8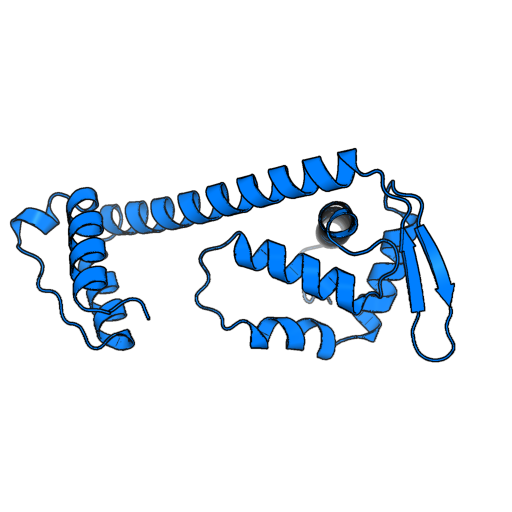69 C C . ARG A 1 110 ? 5.040 14.454 -6.601 1.00 93.56 110 ARG A C 1
ATOM 871 O O . ARG A 1 110 ? 4.783 14.002 -5.482 1.00 93.56 110 ARG A O 1
ATOM 878 N N . PHE A 1 111 ? 4.755 15.713 -6.933 1.00 94.06 111 PHE A N 1
ATOM 879 C CA . PHE A 1 111 ? 4.054 16.648 -6.052 1.00 94.06 111 PHE A CA 1
ATOM 880 C C . PH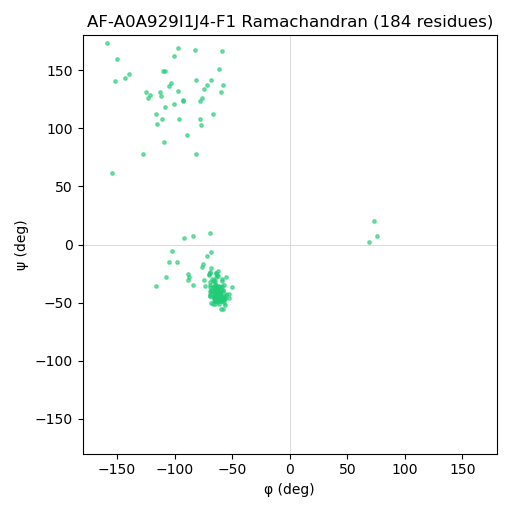E A 1 111 ? 2.585 16.262 -5.838 1.00 94.06 111 PHE A C 1
ATOM 882 O O . PHE A 1 111 ? 2.171 16.090 -4.692 1.00 94.06 111 PHE A O 1
ATOM 889 N N . VAL A 1 112 ? 1.826 16.008 -6.907 1.00 94.94 112 VAL A N 1
ATOM 890 C CA . VAL A 1 112 ? 0.430 15.539 -6.807 1.00 94.94 112 VAL A CA 1
ATOM 891 C C . VAL A 1 112 ? 0.348 14.227 -6.021 1.00 94.94 112 VAL A C 1
ATOM 893 O O . VAL A 1 112 ? -0.527 14.045 -5.173 1.00 94.94 112 VAL A O 1
ATOM 896 N N . SER A 1 113 ? 1.308 13.321 -6.221 1.00 93.69 113 SER A N 1
ATOM 897 C CA . SER A 1 113 ? 1.408 12.092 -5.432 1.00 93.69 113 SER A CA 1
ATOM 898 C C . SER A 1 113 ? 1.586 12.380 -3.933 1.00 93.69 113 SER A C 1
ATOM 900 O O . SER A 1 113 ? 0.903 11.773 -3.111 1.00 93.69 113 SER A O 1
ATOM 902 N N . ARG A 1 114 ? 2.429 13.350 -3.541 1.00 93.62 114 ARG A N 1
ATOM 903 C CA . ARG A 1 114 ? 2.559 13.767 -2.128 1.00 93.62 114 ARG A CA 1
ATOM 904 C C . ARG A 1 114 ? 1.232 14.241 -1.541 1.00 93.62 114 ARG A C 1
ATOM 906 O O . ARG A 1 114 ? 0.864 13.786 -0.459 1.00 93.62 114 ARG A O 1
ATOM 913 N N . LEU A 1 115 ? 0.523 15.114 -2.254 1.00 94.44 115 LEU A N 1
ATOM 914 C CA . LEU A 1 115 ? -0.757 15.658 -1.797 1.00 94.44 115 LEU A CA 1
ATOM 915 C C . LEU A 1 115 ? -1.818 14.566 -1.657 1.00 94.44 115 LEU A C 1
ATOM 917 O O . LEU A 1 115 ? -2.442 14.442 -0.607 1.00 94.44 115 LEU A O 1
ATOM 921 N N . THR A 1 116 ? -1.969 13.720 -2.677 1.00 94.62 116 THR A N 1
ATOM 922 C CA . THR A 1 116 ? -2.952 12.625 -2.658 1.00 94.62 116 THR A CA 1
ATOM 923 C C . THR A 1 116 ? -2.679 11.618 -1.541 1.00 94.62 116 THR A C 1
ATOM 925 O O . THR A 1 116 ? -3.620 11.159 -0.898 1.00 94.62 116 THR A O 1
ATOM 928 N N . TRP A 1 117 ? -1.415 11.304 -1.241 1.00 93.25 117 TRP A N 1
ATOM 929 C CA . TRP A 1 117 ? -1.067 10.462 -0.091 1.00 93.25 117 TRP A CA 1
ATOM 930 C C . TRP A 1 117 ? -1.325 11.142 1.258 1.00 93.25 117 TRP A C 1
ATOM 932 O O . TRP A 1 117 ? -1.767 10.474 2.192 1.00 93.25 117 TRP A O 1
ATOM 942 N N . SER A 1 118 ? -1.097 12.454 1.363 1.00 91.12 118 SER A N 1
ATOM 943 C CA . SER A 1 118 ? -1.447 13.220 2.566 1.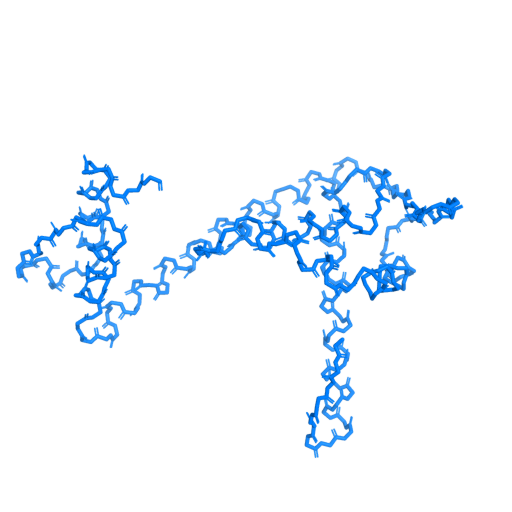00 91.12 118 SER A CA 1
ATOM 944 C C . SER A 1 118 ? -2.957 13.196 2.817 1.00 91.12 118 SER A C 1
ATOM 946 O O . SER A 1 118 ? -3.398 12.838 3.909 1.00 91.12 118 SER A O 1
ATOM 948 N N . LEU A 1 119 ? -3.749 13.458 1.771 1.00 93.25 119 LEU A N 1
ATOM 949 C CA . LEU A 1 119 ? -5.210 13.415 1.823 1.00 93.25 119 LEU A CA 1
ATOM 950 C C . LEU A 1 119 ? -5.718 12.027 2.228 1.00 93.25 119 LEU A C 1
ATOM 952 O O . LEU A 1 119 ? -6.539 11.918 3.133 1.00 93.25 119 LEU A O 1
ATOM 956 N N . ARG A 1 120 ? -5.177 10.960 1.624 1.00 91.31 120 ARG A N 1
ATOM 957 C CA . ARG A 1 120 ? -5.496 9.572 2.002 1.00 91.31 120 ARG A CA 1
ATOM 958 C C . ARG A 1 120 ? -5.188 9.291 3.467 1.00 91.31 120 ARG A C 1
ATOM 960 O O . ARG A 1 120 ? -5.968 8.614 4.126 1.00 91.31 120 ARG A O 1
ATOM 967 N N . SER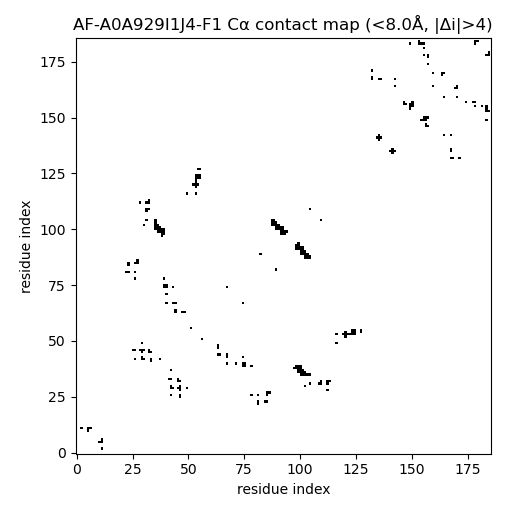 A 1 121 ? -4.072 9.811 3.979 1.00 88.81 121 SER A N 1
ATOM 968 C CA . SER A 1 121 ? -3.706 9.616 5.382 1.00 88.81 121 SER A CA 1
ATOM 969 C C . SER A 1 121 ? -4.637 10.347 6.336 1.00 88.81 121 SER A C 1
ATOM 971 O O . SER A 1 121 ? -5.015 9.784 7.361 1.00 88.81 121 SER A O 1
ATOM 973 N N . LEU A 1 122 ? -5.063 11.560 5.990 1.00 88.56 122 LEU A N 1
ATOM 974 C CA . LEU A 1 122 ? -6.063 12.281 6.769 1.00 88.56 122 LEU A CA 1
ATOM 975 C C . LEU A 1 122 ? -7.420 11.566 6.728 1.00 88.56 122 LEU A C 1
ATOM 977 O O . LEU A 1 122 ? -8.010 11.304 7.774 1.00 88.56 122 LEU A O 1
ATOM 981 N N . GLN A 1 123 ? -7.878 11.193 5.531 1.00 92.00 123 GLN A N 1
ATOM 982 C CA . GLN A 1 123 ? -9.153 10.513 5.321 1.00 92.00 123 GLN A CA 1
ATOM 983 C C . GLN A 1 123 ? -9.211 9.169 6.054 1.00 92.00 123 GLN A C 1
ATOM 985 O O . GLN A 1 123 ? -10.182 8.901 6.755 1.00 92.00 123 GLN A O 1
ATOM 990 N N . GLY A 1 124 ? -8.183 8.325 5.934 1.00 88.31 124 GLY A N 1
ATOM 991 C CA . GLY A 1 124 ? -8.171 7.006 6.571 1.00 88.31 124 GLY A CA 1
ATOM 992 C C . GLY A 1 124 ? -8.144 7.083 8.099 1.00 88.31 124 GLY A C 1
ATOM 993 O O . GLY A 1 124 ? -8.843 6.320 8.772 1.00 88.31 124 GLY A O 1
ATOM 994 N N . LYS A 1 125 ? -7.435 8.066 8.666 1.00 86.50 125 LYS A N 1
ATOM 995 C CA . LYS A 1 125 ? -7.480 8.353 10.108 1.00 86.50 125 LYS A CA 1
ATOM 996 C C . LYS A 1 125 ? -8.852 8.850 10.546 1.00 86.50 125 LYS A C 1
ATOM 998 O O . LYS A 1 125 ? -9.385 8.339 11.526 1.00 86.50 125 LYS A O 1
ATOM 1003 N N . LEU A 1 126 ? -9.441 9.787 9.802 1.00 88.06 126 LEU A N 1
ATOM 1004 C CA . LEU A 1 126 ? -10.777 10.305 10.091 1.00 88.06 126 LEU A CA 1
ATOM 1005 C C . LEU A 1 126 ? -11.822 9.183 10.063 1.00 88.06 126 LEU A C 1
ATOM 1007 O O . LEU A 1 126 ? -12.572 9.027 11.020 1.00 88.06 126 LEU A O 1
ATOM 1011 N N . LEU A 1 127 ? -11.823 8.351 9.018 1.00 88.81 127 LEU A N 1
ATOM 1012 C CA . LEU A 1 127 ? -12.725 7.202 8.907 1.00 88.81 127 LEU A CA 1
ATOM 1013 C C . LEU A 1 127 ? -12.503 6.183 10.029 1.00 88.81 127 LEU A C 1
ATOM 1015 O O . LEU A 1 127 ? -13.470 5.626 10.538 1.00 88.81 127 LEU A O 1
ATOM 1019 N N . SER A 1 128 ? -11.257 5.967 10.460 1.00 84.56 128 SER A N 1
ATOM 1020 C CA . SER A 1 128 ? -10.956 5.091 11.600 1.00 84.56 128 SER A CA 1
ATOM 1021 C C . SER A 1 128 ? -11.562 5.630 12.899 1.00 84.56 128 SER A C 1
ATOM 1023 O O . SER A 1 128 ? -12.184 4.873 13.643 1.00 84.56 128 SER A O 1
ATOM 1025 N N . VAL A 1 129 ? -11.441 6.937 13.151 1.00 82.44 129 VAL A N 1
ATOM 1026 C CA . VAL A 1 129 ? -12.043 7.600 14.320 1.00 82.44 129 VAL A CA 1
ATOM 1027 C C . VAL A 1 129 ? -13.566 7.561 14.245 1.00 82.44 129 VAL A C 1
ATOM 1029 O O . VAL A 1 129 ? -14.208 7.176 15.217 1.00 82.44 129 VAL A O 1
ATOM 1032 N N . LEU A 1 130 ? -14.152 7.882 13.090 1.00 85.25 130 LEU A N 1
ATOM 1033 C CA . LEU A 1 130 ? -15.600 7.801 12.884 1.00 85.25 130 LEU A CA 1
ATOM 1034 C C . LEU A 1 130 ? -16.119 6.373 13.068 1.00 85.25 130 LEU A C 1
ATOM 1036 O O . LEU A 1 130 ? -17.191 6.181 13.633 1.00 85.25 130 LEU A O 1
ATOM 1040 N N . ARG A 1 131 ? -15.349 5.359 12.655 1.00 83.75 131 ARG A N 1
ATOM 1041 C CA . ARG A 1 131 ? -15.690 3.952 12.889 1.00 83.75 131 ARG A CA 1
ATOM 1042 C C . ARG A 1 131 ? -15.680 3.608 14.376 1.00 83.75 131 ARG A C 1
ATOM 1044 O O . ARG A 1 131 ? -16.589 2.922 14.832 1.00 83.75 131 ARG A O 1
ATOM 1051 N N . LEU A 1 132 ? -14.680 4.079 15.126 1.00 78.56 132 LEU A N 1
ATOM 1052 C CA . LEU A 1 132 ? -14.622 3.894 16.581 1.00 78.56 132 LEU A CA 1
ATOM 1053 C C . LEU A 1 132 ? -15.786 4.601 17.275 1.00 78.56 132 LEU A C 1
ATOM 1055 O O . LEU A 1 132 ? -16.431 4.011 18.133 1.00 78.56 132 LEU A O 1
ATOM 1059 N N . LEU A 1 133 ? -16.093 5.825 16.857 1.00 77.81 133 LEU A N 1
ATOM 1060 C CA . LEU A 1 133 ? -17.211 6.586 17.392 1.00 77.81 133 LEU A CA 1
ATOM 1061 C C . LEU A 1 133 ? -18.556 5.916 17.098 1.00 77.81 133 LEU A C 1
ATOM 1063 O O . LEU A 1 133 ? -19.392 5.781 17.981 1.00 77.81 133 LEU A O 1
ATOM 1067 N N . LYS A 1 134 ? -18.762 5.452 15.864 1.00 82.44 134 LYS A N 1
ATOM 1068 C CA . LYS A 1 134 ? -19.956 4.679 15.520 1.00 82.44 134 LYS A CA 1
ATOM 1069 C C . LYS A 1 134 ? -20.050 3.418 16.379 1.00 82.44 134 LYS A C 1
ATOM 1071 O O . LYS A 1 134 ? -21.137 3.052 16.809 1.00 82.44 134 LYS A O 1
ATOM 1076 N N . ALA A 1 135 ? -18.932 2.744 16.646 1.00 78.81 135 ALA A N 1
ATOM 1077 C CA . ALA A 1 135 ? -18.933 1.557 17.492 1.00 78.81 135 ALA A CA 1
ATOM 1078 C C . ALA A 1 135 ? -19.353 1.875 18.940 1.00 78.81 135 ALA A C 1
ATOM 1080 O O . ALA A 1 135 ? -20.105 1.097 19.517 1.00 78.81 135 ALA A O 1
ATOM 1081 N N . THR A 1 136 ? -18.956 3.020 19.511 1.00 72.00 136 THR A N 1
ATOM 1082 C CA . THR A 1 136 ? -19.387 3.396 20.872 1.00 72.00 136 THR A CA 1
ATOM 1083 C C . THR A 1 136 ? -20.867 3.746 20.970 1.00 72.00 136 THR A C 1
ATOM 1085 O O . THR A 1 136 ? -21.430 3.623 22.052 1.00 72.00 136 THR A O 1
ATOM 1088 N N . THR A 1 137 ? -21.506 4.162 19.872 1.00 72.94 137 THR A N 1
ATOM 1089 C CA . THR A 1 137 ? -22.957 4.407 19.836 1.00 72.94 137 THR A CA 1
ATOM 1090 C C . THR A 1 137 ? -23.764 3.165 19.472 1.00 72.94 137 THR A C 1
ATOM 1092 O O . THR A 1 137 ? -24.939 3.096 19.805 1.00 72.94 137 THR A O 1
ATOM 1095 N N . THR A 1 138 ? -23.168 2.214 18.747 1.00 77.19 138 THR A N 1
ATOM 1096 C CA . THR A 1 138 ? -23.876 1.021 18.245 1.00 77.19 138 THR A CA 1
ATOM 1097 C C . THR A 1 138 ? -23.858 -0.129 19.253 1.00 77.19 138 THR A C 1
ATOM 1099 O O . THR A 1 138 ? -24.789 -0.924 19.273 1.00 77.19 138 THR A O 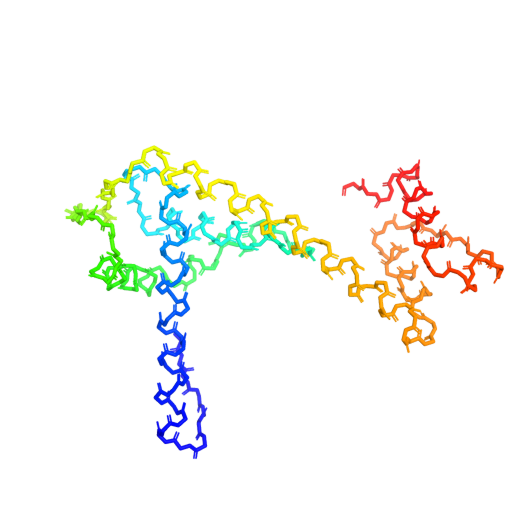1
ATOM 1102 N N . PHE A 1 139 ? -22.815 -0.232 20.083 1.00 75.50 139 PHE A N 1
ATOM 1103 C CA . PHE A 1 139 ? -22.664 -1.316 21.055 1.00 75.50 139 PHE A CA 1
ATOM 1104 C C . PHE A 1 139 ? -22.801 -0.802 22.490 1.00 75.50 139 PHE A C 1
ATOM 1106 O O . PHE A 1 139 ? -22.080 0.114 22.901 1.00 75.50 139 PHE A O 1
ATOM 1113 N N . GLU A 1 140 ? -23.670 -1.438 23.276 1.00 69.50 140 GLU A N 1
ATOM 1114 C CA . GLU A 1 140 ? -23.728 -1.227 24.724 1.00 69.50 140 GLU A CA 1
ATOM 1115 C C . GLU A 1 140 ? -22.374 -1.586 25.360 1.00 69.50 140 GLU A C 1
ATOM 1117 O O . GLU A 1 140 ? -21.770 -2.611 25.047 1.00 69.50 140 GLU A O 1
ATOM 1122 N N . GLY A 1 141 ? -21.840 -0.700 26.207 1.00 69.94 141 GLY A N 1
ATOM 1123 C CA . GLY A 1 141 ? -20.530 -0.895 26.843 1.00 69.94 141 GLY A CA 1
ATOM 1124 C C . GLY A 1 141 ? -19.310 -0.664 25.935 1.00 69.94 141 GLY A C 1
ATOM 1125 O O . GLY A 1 141 ? -18.177 -0.889 26.362 1.00 69.94 141 GLY A O 1
ATOM 1126 N N . GLY A 1 142 ? -19.477 -0.165 24.701 1.00 70.44 142 GLY A N 1
ATOM 1127 C CA . GLY A 1 142 ? -18.345 0.132 23.808 1.00 70.44 142 GLY A CA 1
ATOM 1128 C C . GLY A 1 142 ? -17.349 1.145 24.394 1.00 70.44 142 GLY A C 1
ATOM 1129 O O . GLY A 1 142 ? -16.143 1.053 24.157 1.00 70.44 142 GLY A O 1
ATOM 1130 N N . LEU A 1 143 ? -17.838 2.084 25.210 1.00 70.44 143 LEU A N 1
ATOM 1131 C CA . LEU A 1 143 ? -17.001 3.044 25.931 1.00 70.44 143 LEU A CA 1
ATOM 1132 C C . LEU A 1 143 ? -16.168 2.360 27.030 1.00 70.44 143 LEU A C 1
ATOM 1134 O O . LEU A 1 143 ? -14.966 2.608 27.128 1.00 70.44 143 LEU A O 1
ATOM 1138 N N . ASP A 1 144 ? -16.778 1.445 27.786 1.00 72.12 144 ASP A N 1
ATOM 1139 C CA . ASP A 1 144 ? -16.111 0.664 28.835 1.00 72.12 144 ASP A CA 1
ATOM 1140 C C . ASP A 1 144 ? -15.046 -0.266 28.244 1.00 72.12 144 ASP A C 1
ATOM 1142 O O . ASP A 1 144 ? -13.955 -0.404 28.797 1.00 72.12 144 ASP A O 1
ATOM 1146 N N . TYR A 1 145 ? -15.296 -0.825 27.056 1.00 73.88 145 TYR A N 1
ATOM 1147 C CA . TYR A 1 145 ? -14.307 -1.618 26.327 1.00 73.88 145 TYR A CA 1
ATOM 1148 C C . TYR A 1 145 ? -13.076 -0.799 25.908 1.00 73.88 145 TYR A C 1
ATOM 1150 O O . TYR A 1 145 ? -11.939 -1.267 26.028 1.00 73.88 145 TYR A O 1
ATOM 1158 N N . ILE A 1 146 ? -13.278 0.432 25.424 1.00 71.81 146 ILE A N 1
ATOM 1159 C CA . ILE A 1 146 ? -12.171 1.333 25.074 1.00 71.81 146 ILE A CA 1
ATOM 1160 C C . ILE A 1 146 ? -11.371 1.696 26.330 1.00 71.81 146 ILE A C 1
ATOM 1162 O O . ILE A 1 146 ? -10.144 1.606 26.305 1.00 71.81 146 ILE A O 1
ATOM 1166 N N . LEU A 1 147 ? -12.044 2.040 27.431 1.00 72.44 147 LEU A N 1
ATOM 1167 C CA . LEU A 1 147 ? -11.403 2.341 28.717 1.00 72.44 147 LEU A CA 1
ATOM 1168 C C . LEU A 1 147 ? -10.599 1.162 29.254 1.00 72.44 147 LEU A C 1
ATOM 1170 O O . LEU A 1 147 ? -9.447 1.334 29.647 1.00 72.44 147 LEU A O 1
ATOM 1174 N N . TRP A 1 148 ? -11.177 -0.037 29.216 1.00 74.75 148 TRP A N 1
ATOM 1175 C CA . TRP A 1 148 ? -10.496 -1.267 29.600 1.00 74.75 148 TRP A CA 1
ATOM 1176 C C . TRP A 1 148 ? -9.235 -1.489 28.761 1.00 74.75 148 TRP A C 1
ATOM 1178 O O . TRP A 1 148 ? -8.165 -1.771 29.303 1.00 74.75 148 TRP A O 1
ATOM 1188 N N . LYS A 1 149 ? -9.329 -1.305 27.438 1.00 72.00 149 LYS A N 1
ATOM 1189 C CA . LYS A 1 149 ? -8.194 -1.490 26.525 1.00 72.00 149 LYS A CA 1
ATOM 1190 C C . LYS A 1 149 ? -7.099 -0.449 26.751 1.00 72.00 149 LYS A C 1
ATOM 1192 O O . LYS A 1 149 ? -5.918 -0.780 26.667 1.00 72.00 149 LYS A O 1
ATOM 1197 N N . ILE A 1 150 ? -7.482 0.787 27.062 1.00 70.81 150 ILE A N 1
ATOM 1198 C CA . ILE A 1 150 ? -6.545 1.855 27.406 1.00 70.81 150 ILE A CA 1
ATOM 1199 C C . ILE A 1 150 ? -5.855 1.529 28.728 1.00 70.81 150 ILE A C 1
ATOM 1201 O O . ILE A 1 150 ? -4.631 1.481 28.745 1.00 70.81 150 ILE A O 1
ATOM 1205 N N . ASN A 1 151 ? -6.602 1.202 29.785 1.00 75.25 151 ASN A N 1
ATOM 1206 C CA . ASN A 1 151 ? -6.039 0.821 31.082 1.00 75.25 151 ASN A CA 1
ATOM 1207 C C . ASN A 1 151 ? -5.048 -0.349 30.945 1.00 75.25 151 ASN A C 1
ATOM 1209 O O . ASN A 1 151 ? -3.941 -0.306 31.470 1.00 75.25 151 ASN A O 1
ATOM 1213 N N . ARG A 1 152 ? -5.386 -1.360 30.136 1.00 73.44 152 ARG A N 1
ATOM 1214 C CA . ARG A 1 152 ? -4.515 -2.519 29.892 1.00 73.44 152 ARG A CA 1
ATOM 1215 C C . ARG A 1 152 ? -3.185 -2.174 29.209 1.00 73.44 152 ARG A C 1
ATOM 1217 O O . ARG A 1 152 ? -2.229 -2.930 29.359 1.00 73.44 152 ARG A O 1
ATOM 1224 N N . HIS A 1 153 ? -3.112 -1.088 28.439 1.00 63.56 153 HIS A N 1
ATOM 1225 C CA . HIS A 1 153 ? -1.905 -0.718 27.689 1.00 63.56 153 HIS A CA 1
ATOM 1226 C C . HIS A 1 153 ? -1.153 0.487 28.261 1.00 63.56 153 HIS A C 1
ATOM 1228 O O . HIS A 1 153 ? 0.062 0.552 28.101 1.00 63.56 153 HIS A O 1
ATOM 1234 N N . SER A 1 154 ? -1.836 1.414 28.933 1.00 63.62 154 SER A N 1
ATOM 1235 C CA . SER A 1 154 ? -1.230 2.605 29.540 1.00 63.62 154 SER A CA 1
ATOM 1236 C C . SER A 1 154 ? -1.104 2.517 31.063 1.00 63.62 154 SER A C 1
ATOM 1238 O O . SER A 1 154 ? -0.405 3.337 31.650 1.00 63.62 154 SER A O 1
ATOM 1240 N N . GLY A 1 155 ? -1.789 1.569 31.715 1.00 65.62 155 GLY A N 1
ATOM 1241 C CA . GLY A 1 155 ? -1.915 1.500 33.177 1.00 65.62 155 GLY A CA 1
ATOM 1242 C C . GLY A 1 155 ? -2.766 2.625 33.781 1.00 65.62 155 GLY A C 1
ATOM 1243 O O . GLY A 1 155 ? -2.892 2.719 34.999 1.00 65.62 155 GLY A O 1
ATOM 1244 N N . VAL A 1 156 ? -3.339 3.506 32.949 1.00 65.75 156 VAL A N 1
ATOM 1245 C CA . VAL A 1 156 ? -4.120 4.660 33.399 1.00 65.75 156 VAL A CA 1
ATOM 1246 C C . VAL A 1 156 ? -5.602 4.305 33.392 1.00 65.75 156 VAL A C 1
ATOM 1248 O O . VAL A 1 156 ? -6.240 4.255 32.339 1.00 65.75 156 VAL A O 1
ATOM 1251 N N . ALA A 1 157 ? -6.173 4.139 34.583 1.00 64.06 157 ALA A N 1
ATOM 1252 C CA . ALA A 1 157 ? -7.617 4.100 34.765 1.00 64.06 157 ALA A CA 1
ATOM 1253 C C . ALA A 1 157 ? -8.187 5.530 34.726 1.00 64.06 157 ALA A C 1
ATOM 1255 O O . ALA A 1 157 ? -7.771 6.415 35.485 1.00 64.06 157 ALA A O 1
ATOM 1256 N N . VAL A 1 158 ? -9.135 5.776 33.820 1.00 65.94 158 VAL A N 1
ATOM 1257 C CA . VAL A 1 158 ? -9.921 7.015 33.797 1.00 65.94 158 VAL A CA 1
ATOM 1258 C C . VAL A 1 158 ? -11.367 6.650 34.058 1.00 65.94 158 VAL A C 1
ATOM 1260 O O . VAL A 1 158 ? -12.000 6.006 33.228 1.00 65.94 158 VAL A O 1
ATOM 1263 N N . ASP A 1 159 ? -11.873 7.075 35.208 1.00 65.81 159 ASP A N 1
ATOM 1264 C CA . ASP A 1 159 ? -13.273 6.878 35.546 1.00 65.81 159 ASP A CA 1
ATOM 1265 C C . ASP A 1 159 ? -14.143 7.851 34.736 1.00 65.81 159 ASP A C 1
ATOM 1267 O O . ASP A 1 159 ? -13.810 9.040 34.587 1.00 65.81 159 ASP A O 1
ATO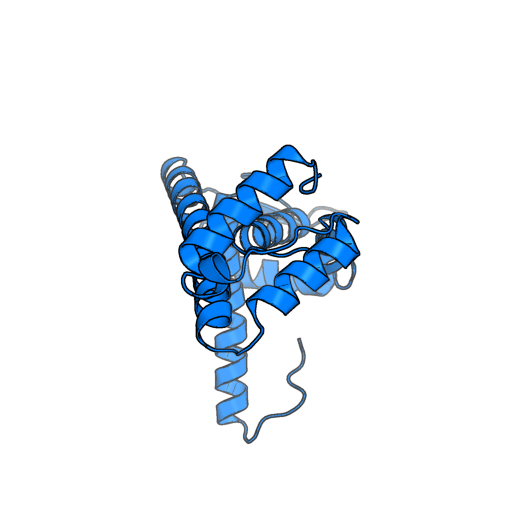M 1271 N N . VAL A 1 160 ? -15.229 7.337 34.157 1.00 64.75 160 VAL A N 1
ATOM 1272 C CA . VAL A 1 160 ? -16.144 8.128 33.325 1.00 64.75 160 VAL A CA 1
ATOM 1273 C C . VAL A 1 160 ? -17.441 8.341 34.068 1.00 64.75 160 VAL A C 1
ATOM 1275 O O . VAL A 1 160 ? -18.185 7.404 34.351 1.00 64.75 160 VAL A O 1
ATOM 1278 N N . GLU A 1 161 ? -17.725 9.614 34.320 1.00 69.06 161 GLU A N 1
ATOM 1279 C CA . GLU A 1 161 ? -18.931 10.048 35.002 1.00 69.06 161 GLU A CA 1
ATOM 1280 C C . GLU A 1 161 ? -20.194 9.577 34.249 1.00 69.06 161 GLU A C 1
ATOM 1282 O O . GLU A 1 161 ? -20.251 9.696 33.018 1.00 69.06 161 GLU A O 1
ATOM 1287 N N . PRO A 1 162 ? -21.238 9.081 34.942 1.00 67.06 162 PRO A N 1
ATOM 1288 C CA . PRO A 1 162 ? -22.439 8.530 34.303 1.00 67.06 162 PRO A CA 1
ATOM 1289 C C . PRO A 1 162 ? -23.131 9.486 33.318 1.00 67.06 162 PRO A C 1
ATOM 1291 O O . PRO A 1 162 ? -23.739 9.046 32.344 1.00 67.06 162 PRO A O 1
ATOM 1294 N N . ARG A 1 163 ? -23.004 10.804 33.523 1.00 67.19 163 ARG A N 1
ATOM 1295 C CA . ARG A 1 163 ? -23.531 11.836 32.612 1.00 67.19 163 ARG A CA 1
ATOM 1296 C C . ARG A 1 163 ? -22.775 11.893 31.281 1.00 67.19 163 ARG A C 1
ATOM 1298 O O . ARG A 1 163 ? -23.398 12.100 30.243 1.00 67.19 163 ARG A O 1
ATOM 1305 N N . LEU A 1 164 ? -21.463 11.641 31.287 1.00 65.25 164 LEU A N 1
ATOM 1306 C CA . LEU A 1 164 ? -20.646 11.576 30.070 1.00 65.25 164 LEU A CA 1
ATOM 1307 C C . LEU A 1 164 ? -20.969 10.338 29.222 1.00 65.25 164 LEU A C 1
ATOM 1309 O O . LEU A 1 164 ? -20.822 10.392 28.004 1.00 65.25 164 LEU A O 1
ATOM 1313 N N . ARG A 1 165 ? -21.473 9.252 29.828 1.00 67.75 165 ARG A N 1
ATOM 1314 C CA . ARG A 1 165 ? -21.886 8.040 29.091 1.00 67.75 165 ARG A CA 1
ATOM 1315 C C . ARG A 1 165 ? -23.024 8.302 28.101 1.00 67.75 165 ARG A C 1
ATOM 1317 O O . ARG A 1 165 ? -23.106 7.622 27.086 1.00 67.75 165 ARG A O 1
ATOM 1324 N N . ARG A 1 166 ? -23.863 9.313 28.356 1.00 69.81 166 ARG A N 1
ATOM 1325 C CA . ARG A 1 166 ? -24.969 9.709 27.465 1.00 69.81 166 ARG A CA 1
ATOM 1326 C C . ARG A 1 166 ? -24.509 10.477 26.219 1.00 69.81 166 ARG A C 1
ATOM 1328 O O . ARG A 1 166 ? -25.260 10.565 25.255 1.00 69.81 166 ARG A O 1
ATOM 1335 N N . HIS A 1 167 ? -23.278 11.000 26.211 1.00 70.81 167 HIS A N 1
ATOM 1336 C CA . HIS A 1 167 ? -22.710 11.759 25.092 1.00 70.81 167 HIS A CA 1
ATOM 1337 C C . HIS A 1 167 ? -21.341 11.190 24.676 1.00 70.81 167 HIS A C 1
ATOM 1339 O O . HIS A 1 167 ? -20.302 11.778 24.993 1.00 70.81 167 HIS A O 1
ATOM 1345 N N . PRO A 1 168 ? -21.309 10.067 23.932 1.00 65.44 168 PRO A N 1
ATOM 1346 C CA . PRO A 1 168 ? -20.074 9.347 23.597 1.00 65.44 168 PRO A CA 1
ATOM 1347 C C . PRO A 1 168 ? -19.044 10.193 22.831 1.00 65.44 168 PRO A C 1
ATOM 1349 O O . PRO A 1 168 ? -17.843 10.002 23.006 1.00 65.44 168 PRO A O 1
ATOM 1352 N N . LEU A 1 169 ? -19.496 11.174 22.043 1.00 68.00 169 LEU A N 1
ATOM 1353 C CA . LEU A 1 169 ? -18.645 12.173 21.385 1.00 68.00 169 LEU A CA 1
ATOM 1354 C C . LEU A 1 169 ? -17.863 13.042 22.384 1.00 68.00 169 LEU A C 1
ATOM 1356 O O . LEU A 1 169 ? -16.642 13.166 22.287 1.00 68.00 169 LEU A O 1
ATOM 1360 N N . LEU A 1 170 ? -18.567 13.622 23.362 1.00 68.44 170 LEU A N 1
ATOM 1361 C CA . LEU A 1 170 ? -17.963 14.457 24.403 1.00 68.44 170 LEU A CA 1
ATOM 1362 C C . LEU A 1 170 ? -17.065 13.615 25.311 1.00 68.44 170 LEU A C 1
ATOM 1364 O O . LEU A 1 170 ? -15.957 14.035 25.646 1.00 68.44 170 LEU A O 1
ATOM 1368 N N . ALA A 1 171 ? -17.499 12.396 25.646 1.00 67.31 171 ALA A N 1
ATOM 1369 C CA . ALA A 1 171 ? -16.700 11.460 26.422 1.00 67.31 171 ALA A CA 1
ATOM 1370 C C . ALA A 1 171 ? -15.383 11.104 25.722 1.00 67.31 171 ALA A C 1
ATOM 1372 O O . ALA A 1 171 ? -14.338 11.151 26.365 1.00 67.31 171 ALA A O 1
ATOM 1373 N N . ALA A 1 172 ? -15.397 10.827 24.413 1.00 67.06 172 ALA A N 1
ATOM 1374 C CA . ALA A 1 172 ? -14.186 10.538 23.645 1.00 67.06 172 ALA A CA 1
ATOM 1375 C C . ALA A 1 172 ? -13.189 11.713 23.655 1.00 67.06 172 ALA A C 1
ATOM 1377 O O . ALA A 1 172 ? -11.992 11.494 23.859 1.00 67.06 172 ALA A O 1
ATOM 1378 N N . GLY A 1 173 ? -13.669 12.952 23.497 1.00 69.44 173 GLY A N 1
ATOM 1379 C CA . GLY A 1 173 ? -12.829 14.154 23.562 1.00 69.44 173 GLY A CA 1
ATOM 1380 C C . GLY A 1 173 ? -12.223 14.383 24.952 1.00 69.44 173 GLY A C 1
ATOM 1381 O O . GLY A 1 173 ? -11.008 14.545 25.082 1.00 69.44 173 GLY A O 1
ATOM 1382 N N . VAL A 1 174 ? -13.046 14.313 26.005 1.00 71.81 174 VAL A N 1
ATOM 1383 C CA . VAL A 1 174 ? -12.603 14.475 27.403 1.00 71.81 174 VAL A CA 1
ATOM 1384 C C . VAL A 1 174 ? -11.625 13.372 27.810 1.00 71.81 174 VAL A C 1
ATOM 1386 O O . VAL A 1 174 ? -10.621 13.653 28.466 1.00 71.81 174 VAL A O 1
ATOM 1389 N N . LEU A 1 175 ? -11.880 12.127 27.403 1.00 70.19 175 LEU A N 1
ATOM 1390 C CA . LEU A 1 175 ? -10.993 10.994 27.662 1.00 70.19 175 LEU A CA 1
ATOM 1391 C C . LEU A 1 175 ? -9.654 11.154 26.960 1.00 70.19 175 LEU A C 1
ATOM 1393 O O . LEU A 1 175 ? -8.619 11.003 27.603 1.00 70.19 175 LEU A O 1
ATOM 1397 N N . THR A 1 176 ? -9.665 11.516 25.677 1.00 69.19 176 THR A N 1
ATOM 1398 C CA . THR A 1 176 ? -8.437 11.761 24.907 1.00 69.19 176 THR A CA 1
ATOM 1399 C C . THR A 1 176 ? -7.593 12.856 25.563 1.00 69.19 176 THR A C 1
ATOM 1401 O O . THR A 1 176 ? -6.394 12.670 25.759 1.00 69.19 176 THR A O 1
ATOM 1404 N N . TRP A 1 177 ? -8.217 13.956 26.001 1.00 70.06 177 TRP A N 1
ATOM 1405 C CA . TRP A 1 177 ? -7.536 15.044 26.713 1.00 70.06 177 TRP A CA 1
ATOM 1406 C C . TRP A 1 177 ? -6.981 14.620 28.082 1.00 70.06 177 TRP A C 1
ATOM 1408 O O . TRP A 1 177 ? -5.826 14.909 28.405 1.00 70.06 177 TRP A O 1
ATOM 1418 N N . ARG A 1 178 ? -7.774 13.903 28.893 1.00 70.44 178 ARG A N 1
ATOM 1419 C CA . ARG A 1 178 ? -7.331 13.383 30.202 1.00 70.44 178 ARG A CA 1
ATOM 1420 C C . ARG A 1 178 ? -6.174 12.395 30.055 1.00 70.44 178 ARG A C 1
ATOM 1422 O O . ARG A 1 178 ? -5.239 12.442 30.850 1.00 70.44 178 ARG A O 1
ATOM 1429 N N . LEU A 1 179 ? -6.216 11.534 29.040 1.00 68.56 179 LEU A N 1
ATOM 1430 C CA . LEU A 1 179 ? -5.158 10.569 28.738 1.00 68.56 179 LEU A CA 1
ATOM 1431 C C . LEU A 1 179 ? -3.889 11.245 28.230 1.00 68.56 179 LEU A C 1
ATOM 1433 O O . LEU A 1 179 ? -2.801 10.874 28.663 1.00 68.56 179 LEU A O 1
ATOM 1437 N N . TYR A 1 180 ? -4.021 12.270 27.386 1.00 68.50 180 TYR A N 1
ATOM 1438 C CA . TYR A 1 180 ? -2.896 13.094 26.948 1.00 68.50 180 TYR A CA 1
ATOM 1439 C C . TYR A 1 180 ? -2.198 13.768 28.137 1.00 68.50 180 TYR A C 1
ATOM 1441 O O . TYR A 1 180 ? -0.989 13.625 28.303 1.00 68.50 180 TYR A O 1
ATOM 1449 N N . ARG A 1 181 ? -2.957 14.403 29.043 1.00 69.94 181 ARG A N 1
ATOM 1450 C CA . ARG A 1 181 ? -2.400 15.029 30.259 1.00 69.94 181 ARG A CA 1
ATOM 1451 C C . ARG A 1 181 ? -1.753 14.045 31.236 1.00 69.94 181 ARG A C 1
ATOM 1453 O O . ARG A 1 181 ? -0.871 14.448 31.984 1.00 69.94 181 ARG A O 1
ATOM 1460 N N . ARG A 1 182 ? -2.198 12.785 31.263 1.00 66.88 182 ARG A N 1
ATOM 1461 C CA . ARG A 1 182 ? -1.642 11.727 32.127 1.00 66.88 182 ARG A CA 1
ATOM 1462 C C . ARG A 1 182 ? -0.521 10.918 31.460 1.00 66.88 182 ARG A C 1
ATOM 1464 O O . ARG A 1 182 ? -0.064 9.945 32.045 1.00 66.88 182 ARG A O 1
ATOM 1471 N N . GLY A 1 183 ? -0.080 11.296 30.256 1.00 59.78 183 GLY A N 1
ATOM 1472 C CA . GLY A 1 183 ? 1.013 10.616 29.551 1.00 59.78 183 GLY A CA 1
ATOM 1473 C C . GLY A 1 183 ? 0.645 9.242 28.978 1.00 59.78 183 GLY A C 1
ATOM 1474 O O . GLY A 1 183 ? 1.532 8.444 28.696 1.00 59.78 183 GLY A O 1
ATOM 1475 N N . GLY A 1 184 ? -0.650 8.956 28.793 1.00 55.19 184 GLY A N 1
ATOM 1476 C CA . GLY A 1 184 ? -1.143 7.678 28.261 1.00 55.19 184 GLY A CA 1
ATOM 1477 C C . GLY A 1 184 ? -0.885 7.467 26.763 1.00 55.19 184 GLY A C 1
ATOM 1478 O O . GLY A 1 184 ? -1.079 6.361 26.265 1.00 55.19 184 GLY A O 1
ATOM 1479 N N . PHE A 1 185 ? -0.441 8.509 26.056 1.00 52.50 185 PHE A N 1
ATOM 1480 C CA . PHE A 1 185 ? 0.062 8.441 24.685 1.00 52.50 185 PHE A CA 1
ATOM 1481 C C . PHE A 1 185 ? 1.578 8.683 24.720 1.00 52.50 185 PHE A C 1
ATOM 1483 O O . PHE A 1 185 ? 2.024 9.827 24.646 1.00 52.50 185 PHE A O 1
ATOM 1490 N N . ARG A 1 186 ? 2.351 7.611 24.902 1.00 47.34 186 ARG A N 1
ATOM 1491 C CA . ARG A 1 186 ? 3.799 7.572 24.660 1.00 47.34 186 ARG A CA 1
ATOM 1492 C C . ARG A 1 186 ? 4.070 6.849 23.349 1.00 47.34 186 ARG A C 1
ATOM 1494 O O . ARG A 1 186 ? 3.382 5.833 23.101 1.00 47.34 186 ARG A O 1
#